Protein AF-A0A9X3X832-F1 (afdb_monomer)

Organism: NCBI:txid2829994

pLDDT: mean 78.86, std 18.89, range [38.19, 98.56]

Sequence (243 aa):
MRNSSFAVAVASLFLLLGCEQASSEQASFDPLRGVKFAIVPAPEPCAPASELPSIVAPPSTEPPPTEPPPTEPPPTEPPDPTDPPTDPPPDPTDPPDECDVPLLTRTQGFWKNHTCVIDGVVGGLSLLPVSLGATVTFDSSAEVQAYFQTPPKGDAQIILGHQLLAAKFNAKAFGIGNYVFADVDADGDLETVDELLALGDVAFDEGSDERRLVLGAVLDALNNAGDGESLPFNPACGGQGGT

Secondary structure (DSSP, 8-state):
-PPPP-------------------------TTTTPEE----S-------------PPPPP--PPPPPPPPPPPPPPPPPP-PPPP-PPPPPTTSPP-TT--------HHHHHH-HHHHTTTTTT----SEEETTTEEE-SHHHHHHHHHS--TT-HHHHHHHHHHHHHHHHHHH--TT-EEEESS-SSSPEEHHHHHHHHHHHHHH--HHHHHHHHHHHHHHHHHS--PPPSS-TT-S-----

Solvent-accessible surface area (backbone atoms only — not comparable to full-atom values): 15735 Å² total; per-residue (Å²): 138,87,84,80,86,83,86,82,84,81,85,83,81,85,78,88,75,84,78,82,79,76,82,69,84,73,75,82,80,61,61,61,73,76,53,45,60,62,75,79,66,78,84,71,76,76,70,72,85,72,75,74,76,80,84,72,80,83,79,91,77,81,87,82,82,86,81,80,82,87,76,84,80,76,87,81,77,82,81,75,87,73,74,78,84,74,77,75,78,82,62,90,80,58,72,76,77,86,70,79,68,76,63,56,31,45,37,51,72,51,60,66,73,33,47,46,47,44,66,21,78,40,74,74,42,78,59,55,67,46,65,56,34,94,84,42,73,31,81,45,50,66,54,49,43,54,55,70,64,54,76,43,88,87,41,29,54,51,44,20,50,49,22,48,54,27,37,52,49,25,31,71,75,60,66,43,36,80,43,68,47,33,17,85,84,62,84,78,60,66,37,26,41,49,54,52,50,52,53,42,22,52,26,52,73,74,39,52,59,66,55,16,40,28,50,21,52,52,33,42,50,53,20,65,67,23,55,88,63,88,64,98,41,75,75,79,72,65,78,87,83,77,135

Radius of gyration: 29.79 Å; Cα contacts (8 Å, |Δi|>4): 244; chains: 1; bounding box: 68×54×122 Å

Mean predicted aligned error: 14.26 Å

Foldseek 3Di:
DDDDDDDDDDDDDDDDDDDPPPPDPPPPDDLCVLKFWPPDDDDDQPPPPDPPPPDDDDDDDDDDDDDDDDDDDDDDDDDDPDDDDPPDDDDPPPDPRPPNQFQAAAALVLLLVQQCVCVCVKPNFPLDFDAQAPPGTDHGSVVVNVLSVPDCPLVLLSLLVSLLSRLSSSCRQRVQQQPFTMDQPNPPGTDGSVRLSVQSSCCNVDNDSSSSNSSSVSSNCSNVVGDPPDRPIDSPSPDPPDD

Structure (mmCIF, N/CA/C/O backbone):
data_AF-A0A9X3X832-F1
#
_entry.id   AF-A0A9X3X832-F1
#
loop_
_atom_site.group_PDB
_atom_site.id
_atom_site.type_symbol
_atom_site.label_ato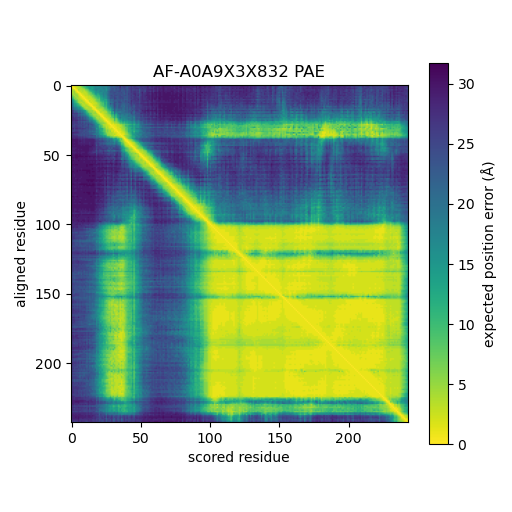m_id
_atom_site.label_alt_id
_atom_site.label_comp_id
_atom_site.label_asym_id
_atom_site.label_entity_id
_atom_site.label_seq_id
_atom_site.pdbx_PDB_ins_code
_atom_site.Cartn_x
_atom_site.Cartn_y
_atom_site.Cartn_z
_atom_site.occupancy
_atom_site.B_iso_or_equiv
_atom_site.auth_seq_id
_atom_site.auth_comp_id
_atom_site.auth_asym_id
_atom_site.auth_atom_id
_atom_site.pdbx_PDB_model_num
ATOM 1 N N . MET A 1 1 ? 4.453 12.019 58.615 1.00 48.91 1 MET A N 1
ATOM 2 C CA . MET A 1 1 ? 5.771 11.663 58.047 1.00 48.91 1 MET A CA 1
ATOM 3 C C . MET A 1 1 ? 5.980 12.563 56.839 1.00 48.91 1 MET A C 1
ATOM 5 O O . MET A 1 1 ? 5.101 12.611 55.992 1.00 48.91 1 MET A O 1
ATOM 9 N N . ARG A 1 2 ? 7.018 13.408 56.863 1.00 44.28 2 ARG A N 1
ATOM 10 C CA . ARG A 1 2 ? 7.307 14.430 55.843 1.00 44.28 2 ARG A CA 1
ATOM 11 C C . ARG A 1 2 ? 8.249 13.814 54.810 1.00 44.28 2 ARG A C 1
ATOM 13 O O . ARG A 1 2 ? 9.336 13.404 55.202 1.00 44.28 2 ARG A O 1
ATOM 20 N N . ASN A 1 3 ? 7.851 13.761 53.541 1.00 41.75 3 ASN A N 1
ATOM 21 C CA . ASN A 1 3 ? 8.742 13.346 52.459 1.00 41.75 3 ASN A CA 1
ATOM 22 C C . ASN A 1 3 ? 9.395 14.584 51.840 1.00 41.75 3 ASN A C 1
ATOM 24 O O . ASN A 1 3 ? 8.712 15.491 51.369 1.00 41.75 3 ASN A O 1
ATOM 28 N N . SER A 1 4 ? 10.723 14.616 51.922 1.00 56.38 4 SER A N 1
ATOM 29 C CA . SER A 1 4 ? 11.593 15.682 51.437 1.00 56.38 4 SER A CA 1
ATOM 30 C C . SER A 1 4 ? 11.787 15.601 49.925 1.00 56.38 4 SER A C 1
ATOM 32 O O . SER A 1 4 ? 12.160 14.555 49.398 1.00 56.38 4 SER A O 1
ATOM 34 N N . SER A 1 5 ? 11.596 16.731 49.249 1.00 52.03 5 SER A N 1
ATOM 35 C CA . SER A 1 5 ? 11.957 16.942 47.848 1.00 52.03 5 SER A CA 1
ATOM 36 C C . SER A 1 5 ? 13.469 17.144 47.712 1.00 52.03 5 SER A C 1
ATOM 38 O O . SER A 1 5 ? 14.026 18.043 48.340 1.00 52.03 5 SER A O 1
ATOM 40 N N . PHE A 1 6 ? 14.127 16.347 46.869 1.00 52.84 6 PHE A N 1
ATOM 41 C CA . PHE A 1 6 ? 15.483 16.614 46.384 1.00 52.84 6 PHE A CA 1
ATOM 42 C C . PHE A 1 6 ? 15.391 17.202 44.974 1.00 52.84 6 PHE A C 1
ATOM 44 O O . PHE A 1 6 ? 14.932 16.539 44.049 1.00 52.84 6 PHE A O 1
ATOM 51 N N . ALA A 1 7 ? 15.813 18.456 44.822 1.00 46.28 7 ALA A N 1
ATOM 52 C CA . ALA A 1 7 ? 16.012 19.099 43.530 1.00 46.28 7 ALA A CA 1
ATOM 53 C C . ALA A 1 7 ? 17.477 18.905 43.112 1.00 46.28 7 ALA A C 1
ATOM 55 O O . ALA A 1 7 ? 18.385 19.349 43.813 1.00 46.28 7 ALA A O 1
ATOM 56 N N . VAL A 1 8 ? 17.704 18.234 41.982 1.00 49.94 8 VAL A N 1
ATOM 57 C CA . VAL A 1 8 ? 19.022 18.116 41.345 1.00 49.94 8 VAL A CA 1
ATOM 58 C C . VAL A 1 8 ? 19.048 19.083 40.166 1.00 49.94 8 VAL A C 1
ATOM 60 O O . VAL A 1 8 ? 18.281 18.936 39.218 1.00 49.94 8 VAL A O 1
ATOM 63 N N . ALA A 1 9 ? 19.911 20.094 40.246 1.00 44.88 9 ALA A N 1
ATOM 64 C CA . ALA A 1 9 ? 20.181 21.024 39.158 1.00 44.88 9 ALA A CA 1
ATOM 65 C C . ALA A 1 9 ? 21.237 20.417 38.222 1.00 44.88 9 ALA A C 1
ATOM 67 O O . ALA A 1 9 ? 22.363 20.155 38.644 1.00 44.88 9 ALA A O 1
ATOM 68 N N . VAL A 1 10 ? 20.877 20.196 36.957 1.00 53.22 10 VAL A N 1
ATOM 69 C CA . VAL A 1 10 ? 21.798 19.742 35.906 1.00 53.22 10 VAL A CA 1
ATOM 70 C C . VAL A 1 10 ? 22.266 20.964 35.119 1.00 53.22 10 VAL A C 1
ATOM 72 O O . VAL A 1 10 ? 21.490 21.596 34.404 1.00 53.22 10 VAL A O 1
ATOM 75 N N . ALA A 1 11 ? 23.542 21.314 35.275 1.00 49.22 11 ALA A N 1
ATOM 76 C CA . ALA A 1 11 ? 24.202 22.352 34.496 1.00 49.22 11 ALA A CA 1
ATOM 77 C C . ALA A 1 11 ? 24.494 21.827 33.080 1.00 49.22 11 ALA A C 1
ATOM 79 O O . ALA A 1 11 ? 25.264 20.884 32.907 1.00 49.22 11 ALA A O 1
ATOM 80 N N . SER A 1 12 ? 23.867 22.434 32.071 1.00 58.44 12 SER A N 1
ATOM 81 C CA . SER A 1 12 ? 24.107 22.131 30.656 1.00 58.44 12 SER A CA 1
ATOM 82 C C . SER A 1 12 ? 25.272 22.969 30.130 1.00 58.44 12 SER A C 1
ATOM 84 O O . SER A 1 12 ? 25.166 24.188 30.007 1.00 58.44 12 SER A O 1
ATOM 86 N N . LEU A 1 13 ? 26.388 22.304 29.829 1.00 61.34 13 LEU A N 1
ATOM 87 C CA . LEU A 1 13 ? 27.561 22.870 29.168 1.00 61.34 13 LEU A CA 1
ATOM 88 C C . LEU A 1 13 ? 27.398 22.689 27.650 1.00 61.34 13 LEU A C 1
ATOM 90 O O . LEU A 1 13 ? 27.588 21.594 27.127 1.00 61.34 13 LEU A O 1
ATOM 94 N N . PHE A 1 14 ? 27.014 23.758 26.950 1.00 47.41 14 PHE A N 1
ATOM 95 C CA . PHE A 1 14 ? 26.937 23.787 25.487 1.00 47.41 14 PHE A CA 1
ATOM 96 C C . PHE A 1 14 ? 28.347 23.911 24.892 1.00 47.41 14 PHE A C 1
ATOM 98 O O . PHE A 1 14 ? 28.955 24.980 24.922 1.00 47.41 14 PHE A O 1
ATOM 105 N N . LEU A 1 15 ? 28.867 22.808 24.352 1.00 59.78 15 LEU A N 1
ATOM 106 C CA . LEU A 1 15 ? 30.072 22.779 23.523 1.00 59.78 15 LEU A CA 1
ATOM 107 C C . LEU A 1 15 ? 29.669 23.046 22.065 1.00 59.78 15 LEU A C 1
ATOM 109 O O . LEU A 1 15 ? 29.068 22.201 21.406 1.00 59.78 15 LEU A O 1
ATOM 113 N N . LEU A 1 16 ? 29.987 24.247 21.580 1.00 55.50 16 LEU A N 1
ATOM 114 C CA . LEU A 1 16 ? 29.885 24.645 20.176 1.00 55.50 16 LEU A CA 1
ATOM 115 C C . LEU A 1 16 ? 31.008 23.965 19.375 1.00 55.50 16 LEU A C 1
ATOM 117 O O . LEU A 1 16 ? 32.103 24.510 19.253 1.00 55.50 16 LEU A O 1
ATOM 121 N N . LEU A 1 17 ? 30.745 22.768 18.846 1.00 65.75 17 LEU A N 1
ATOM 122 C CA . LEU A 1 17 ? 31.546 22.184 17.769 1.00 65.75 17 LEU A CA 1
ATOM 123 C C . LEU A 1 17 ? 30.974 22.660 16.429 1.00 65.75 17 LEU A C 1
ATOM 125 O O . LEU A 1 17 ? 29.820 22.383 16.108 1.00 65.75 17 LEU A O 1
ATOM 129 N N . GLY A 1 18 ? 31.779 23.398 15.666 1.00 52.12 18 GLY A N 1
ATOM 130 C CA . GLY A 1 18 ? 31.448 23.801 14.303 1.00 52.12 18 GLY A CA 1
ATOM 131 C C . GLY A 1 18 ? 31.384 22.586 13.378 1.00 52.12 18 GLY A C 1
ATOM 132 O O . GLY A 1 18 ? 32.371 21.869 13.233 1.00 52.12 18 GLY A O 1
ATOM 133 N N . CYS A 1 19 ? 30.228 22.362 12.756 1.00 53.00 19 CYS A N 1
ATOM 134 C CA . CYS A 1 19 ? 30.090 21.421 11.652 1.00 53.00 19 CYS A CA 1
ATOM 135 C C . CYS A 1 19 ? 30.476 22.123 10.349 1.00 53.00 19 CYS A C 1
ATOM 137 O O . CYS A 1 19 ? 29.753 22.988 9.856 1.00 53.00 19 CYS A O 1
ATOM 139 N N . GLU A 1 20 ? 31.616 21.727 9.795 1.00 63.31 20 GLU A N 1
ATOM 140 C CA . GLU A 1 20 ? 31.984 21.971 8.407 1.00 63.31 20 GLU A CA 1
ATOM 141 C C . GLU A 1 20 ? 30.971 21.224 7.521 1.00 63.31 20 GLU A C 1
ATOM 143 O O . GLU A 1 20 ? 30.965 19.994 7.457 1.00 63.31 20 GLU A O 1
ATOM 148 N N . GLN A 1 21 ? 30.027 21.960 6.924 1.00 52.72 21 GLN A N 1
ATOM 149 C CA . GLN A 1 21 ? 29.041 21.412 5.993 1.00 52.72 21 GLN A CA 1
ATOM 150 C C . GLN A 1 21 ? 29.760 20.981 4.713 1.00 52.72 21 GLN A C 1
ATOM 152 O O . GLN A 1 21 ? 29.935 21.769 3.784 1.00 52.72 21 GLN A O 1
ATOM 157 N N . ALA A 1 22 ? 30.162 19.713 4.656 1.00 56.47 22 ALA A N 1
ATOM 158 C CA . ALA A 1 22 ? 30.442 19.060 3.391 1.00 56.47 22 ALA A CA 1
ATOM 159 C C . ALA A 1 22 ? 29.144 19.080 2.574 1.00 56.47 22 ALA A C 1
ATOM 161 O O . ALA A 1 22 ? 28.168 18.407 2.905 1.00 56.47 22 ALA A O 1
ATOM 162 N N . SER A 1 23 ? 29.117 19.926 1.546 1.00 57.62 23 SER A N 1
ATOM 163 C CA . SER A 1 23 ? 28.051 19.980 0.556 1.00 57.62 23 SER A CA 1
ATOM 164 C C . SER A 1 23 ? 28.080 18.658 -0.212 1.00 57.62 23 SER A C 1
ATOM 166 O O . SER A 1 23 ? 28.850 18.491 -1.152 1.00 57.62 23 SER A O 1
ATOM 168 N N . SER A 1 24 ? 27.334 17.665 0.274 1.00 60.59 24 SER A N 1
ATOM 169 C CA . SER A 1 24 ? 27.146 16.420 -0.457 1.00 60.59 24 SER A CA 1
ATOM 170 C C . SER A 1 24 ? 26.188 16.715 -1.601 1.00 60.59 24 SER A C 1
ATOM 172 O O . SER A 1 24 ? 25.036 17.081 -1.356 1.00 60.59 24 SER A O 1
ATOM 174 N N . GLU A 1 25 ? 26.661 16.561 -2.831 1.00 59.59 25 GLU A N 1
ATOM 175 C CA . GLU A 1 25 ? 25.826 16.402 -4.018 1.00 59.59 25 GLU A CA 1
ATOM 176 C C . GLU A 1 25 ? 24.840 15.259 -3.729 1.00 59.59 25 GLU A C 1
ATOM 178 O O . GLU A 1 25 ? 25.180 14.080 -3.811 1.00 59.59 25 GLU A O 1
ATOM 183 N N . GLN A 1 26 ? 23.634 15.600 -3.272 1.00 58.88 26 GLN A N 1
ATOM 184 C CA . GLN A 1 26 ? 22.554 14.636 -3.139 1.00 58.88 26 GLN A CA 1
ATOM 185 C C . GLN A 1 26 ? 22.133 14.2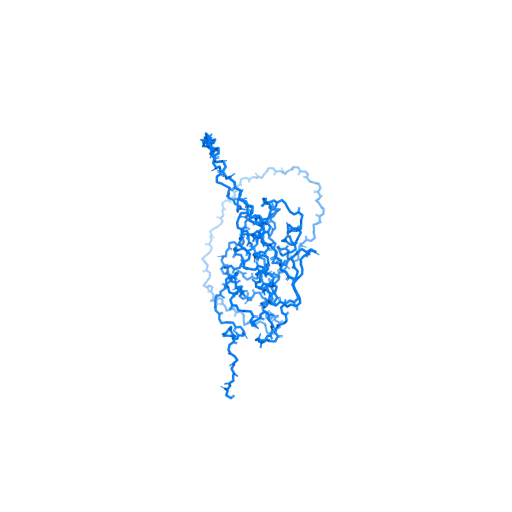93 -4.562 1.00 58.88 26 GLN A C 1
ATOM 187 O O . GLN A 1 26 ? 21.377 15.033 -5.189 1.00 58.88 26 GLN A O 1
ATOM 192 N N . ALA A 1 27 ? 22.677 13.201 -5.098 1.00 68.38 27 ALA A N 1
ATOM 193 C CA . ALA A 1 27 ? 22.131 12.605 -6.303 1.00 68.38 27 ALA A CA 1
ATOM 194 C C . ALA A 1 27 ? 20.637 12.357 -6.045 1.00 68.38 27 ALA A C 1
ATOM 196 O O . ALA A 1 27 ? 20.277 11.649 -5.105 1.00 68.38 27 ALA A O 1
ATOM 197 N N . SER A 1 28 ? 19.777 13.009 -6.830 1.00 77.94 28 SER A N 1
ATOM 198 C CA . SER A 1 28 ? 18.327 12.846 -6.752 1.00 77.94 28 SER A CA 1
ATOM 199 C C . SER A 1 28 ? 17.995 11.388 -7.046 1.00 77.94 28 SER A C 1
ATOM 201 O O . SER A 1 28 ? 18.075 10.956 -8.195 1.00 77.94 28 SER A O 1
ATOM 203 N N . PHE A 1 29 ? 17.676 10.620 -6.011 1.00 77.62 29 PHE A N 1
ATOM 204 C CA . PHE A 1 29 ? 17.192 9.258 -6.166 1.00 77.62 29 PHE A CA 1
ATOM 205 C C . PHE A 1 29 ? 15.764 9.315 -6.720 1.00 77.62 29 PHE A C 1
ATOM 207 O O . PHE A 1 29 ? 14.881 9.891 -6.088 1.00 77.62 29 PHE A O 1
ATOM 214 N N . ASP A 1 30 ? 15.566 8.767 -7.918 1.00 86.38 30 ASP A N 1
ATOM 215 C CA . ASP A 1 30 ? 14.247 8.564 -8.514 1.00 86.38 30 ASP A CA 1
ATOM 216 C C . ASP A 1 30 ? 13.812 7.116 -8.226 1.00 86.38 30 ASP A C 1
ATOM 218 O O . ASP A 1 30 ? 14.317 6.202 -8.888 1.00 86.38 30 ASP A O 1
ATOM 222 N N . PRO A 1 31 ? 12.930 6.882 -7.232 1.00 78.19 31 PRO A N 1
ATOM 223 C CA . PRO A 1 31 ? 12.508 5.537 -6.837 1.00 78.19 31 PRO A CA 1
ATOM 224 C C . PRO A 1 31 ? 11.735 4.805 -7.937 1.00 78.19 31 PRO A C 1
ATOM 226 O O . PRO A 1 31 ? 11.535 3.603 -7.830 1.00 78.19 31 PRO A O 1
ATOM 229 N N . LEU A 1 32 ? 11.279 5.504 -8.979 1.00 86.44 32 LEU A N 1
ATOM 230 C CA . LEU A 1 32 ? 10.527 4.906 -10.081 1.00 86.44 32 LEU A CA 1
ATOM 231 C C . LEU A 1 32 ? 11.398 4.639 -11.305 1.00 86.44 32 LEU A C 1
ATOM 233 O O . LEU A 1 32 ? 10.905 4.199 -12.344 1.00 86.44 32 LEU A O 1
ATOM 237 N N . ARG A 1 33 ? 12.707 4.885 -11.213 1.00 87.44 33 ARG A N 1
ATOM 238 C CA . ARG A 1 33 ? 13.606 4.666 -12.336 1.00 87.44 33 ARG A CA 1
ATOM 239 C C . ARG A 1 33 ? 13.629 3.187 -12.728 1.00 87.44 33 ARG A C 1
ATOM 241 O O . ARG A 1 33 ? 14.205 2.364 -12.029 1.00 87.44 33 ARG A O 1
ATOM 248 N N . GLY A 1 34 ? 13.083 2.891 -13.906 1.00 82.88 34 GLY A N 1
ATOM 249 C CA . GLY A 1 34 ? 13.038 1.539 -14.469 1.00 82.88 34 GLY A CA 1
ATOM 250 C C . GLY A 1 34 ? 11.740 0.783 -14.191 1.00 82.88 34 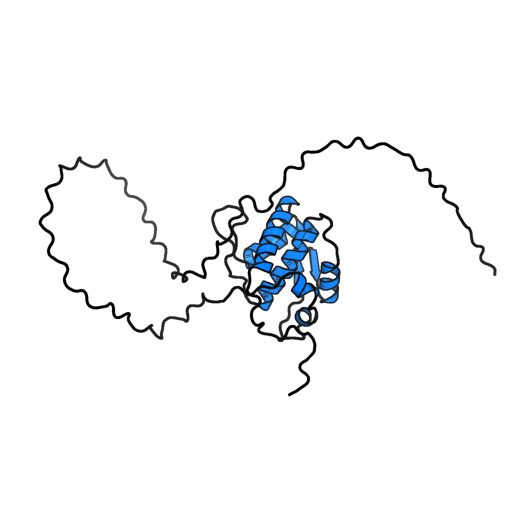GLY A C 1
ATOM 251 O O . GLY A 1 34 ? 11.523 -0.233 -14.837 1.00 82.88 34 GLY A O 1
ATOM 252 N N . VAL A 1 35 ? 10.865 1.307 -13.325 1.00 84.06 35 VAL A N 1
ATOM 253 C CA . VAL A 1 35 ? 9.512 0.771 -13.149 1.00 84.06 35 VAL A CA 1
ATOM 254 C C . VAL A 1 35 ? 8.686 1.142 -14.373 1.00 84.06 35 VAL A C 1
ATOM 256 O O . VAL A 1 35 ? 8.605 2.321 -14.738 1.00 84.06 35 VAL A O 1
ATOM 259 N N . LYS A 1 36 ? 8.057 0.152 -15.008 1.00 85.88 36 LYS A N 1
ATOM 260 C CA . LYS A 1 36 ? 7.039 0.423 -16.027 1.00 85.88 36 LYS A CA 1
ATOM 261 C C . LYS A 1 36 ? 5.681 0.333 -15.364 1.00 85.88 36 LYS A C 1
ATOM 263 O O . LYS A 1 36 ? 5.369 -0.646 -14.706 1.00 85.88 36 LYS A O 1
ATOM 268 N N . PHE A 1 37 ? 4.868 1.354 -15.550 1.00 85.62 37 PHE A N 1
ATOM 269 C CA . PHE A 1 37 ? 3.452 1.250 -15.242 1.00 85.62 37 PHE A CA 1
ATOM 270 C C . PHE A 1 37 ? 2.746 0.714 -16.476 1.00 85.62 37 PHE A C 1
ATOM 272 O O . PHE A 1 37 ? 3.180 0.998 -17.600 1.00 85.62 37 PHE A O 1
ATOM 279 N N . ALA A 1 38 ? 1.640 0.004 -16.277 1.00 80.81 38 ALA A N 1
ATOM 280 C CA . ALA A 1 38 ? 0.630 -0.091 -17.310 1.00 80.81 38 ALA A CA 1
ATOM 281 C C . ALA A 1 38 ? 0.265 1.355 -17.680 1.00 80.81 38 ALA A C 1
ATOM 283 O O . ALA A 1 38 ? -0.406 2.061 -16.926 1.00 80.81 38 ALA A O 1
ATOM 284 N N . ILE A 1 39 ? 0.826 1.858 -18.788 1.00 55.16 39 ILE A N 1
ATOM 285 C CA . ILE A 1 39 ? 0.393 3.122 -19.377 1.00 55.16 39 ILE A CA 1
ATOM 286 C C . ILE A 1 39 ? -1.099 2.913 -19.551 1.00 55.16 39 ILE A C 1
ATOM 288 O O . ILE A 1 39 ? -1.472 1.915 -20.148 1.00 55.16 39 ILE A O 1
ATOM 292 N N . VAL A 1 40 ? -1.932 3.767 -18.972 1.00 48.22 40 VAL A N 1
ATOM 293 C CA . VAL A 1 40 ? -3.380 3.664 -19.129 1.00 48.22 40 VAL A CA 1
ATOM 294 C C . VAL A 1 40 ? -3.738 4.309 -20.476 1.00 48.22 40 VAL A C 1
ATOM 296 O O . VAL A 1 40 ? -3.855 5.535 -20.528 1.00 48.22 40 VAL A O 1
ATOM 299 N N . PRO A 1 41 ? -3.940 3.585 -21.595 1.00 44.22 41 PRO A N 1
ATOM 300 C CA . PRO A 1 41 ? -5.177 3.784 -22.312 1.00 44.22 41 PRO A CA 1
ATOM 301 C C . PRO A 1 41 ? -6.296 3.160 -21.466 1.00 44.22 41 PRO A C 1
ATOM 303 O O . PRO A 1 41 ? -6.070 2.215 -20.709 1.00 44.22 41 PRO A O 1
ATOM 306 N N . ALA A 1 42 ? -7.505 3.710 -21.568 1.00 43.75 42 ALA A N 1
ATOM 307 C CA . ALA A 1 42 ? -8.711 2.997 -21.149 1.00 43.75 42 ALA A CA 1
ATOM 308 C C . ALA A 1 42 ? -8.618 1.525 -21.602 1.00 43.75 42 ALA A C 1
ATOM 310 O O . ALA A 1 42 ? -8.053 1.307 -22.679 1.00 43.75 42 ALA A O 1
ATOM 311 N N . PRO A 1 43 ? -9.100 0.557 -20.799 1.00 43.34 43 PRO A N 1
ATOM 312 C CA . PRO A 1 43 ? -8.865 -0.865 -21.037 1.00 43.34 43 PRO A CA 1
ATOM 313 C C . PRO A 1 43 ? -9.107 -1.200 -22.511 1.00 43.34 43 PRO A C 1
ATOM 315 O O . PRO A 1 43 ? -10.221 -1.075 -23.018 1.00 43.34 43 PRO A O 1
ATOM 318 N N . GLU A 1 44 ? -8.035 -1.552 -23.228 1.00 44.66 44 GLU A N 1
ATOM 319 C CA . GLU A 1 44 ? -8.201 -2.255 -24.493 1.00 44.66 44 GLU A CA 1
ATOM 320 C C . GLU A 1 44 ? -8.776 -3.634 -24.149 1.00 44.66 44 GLU A C 1
ATOM 322 O O . GLU A 1 44 ? -8.362 -4.226 -23.145 1.00 44.66 44 GLU A O 1
ATOM 327 N N . PRO A 1 45 ? -9.760 -4.119 -24.928 1.00 42.12 45 PRO A N 1
ATOM 328 C CA . PRO A 1 45 ? -10.505 -5.327 -24.612 1.00 42.12 45 PRO A CA 1
ATOM 329 C C . PRO A 1 45 ? -9.532 -6.464 -24.332 1.00 42.12 45 PRO A C 1
ATOM 331 O O . PRO A 1 45 ? -8.599 -6.683 -25.110 1.00 42.12 45 PRO A O 1
ATOM 334 N N . CYS A 1 46 ? -9.754 -7.185 -23.231 1.00 46.66 46 CYS A N 1
ATOM 335 C CA . CYS A 1 46 ? -9.103 -8.463 -22.997 1.00 46.66 46 CYS A CA 1
ATOM 336 C C . CYS A 1 46 ? -9.280 -9.316 -24.250 1.00 46.66 46 CYS A C 1
ATOM 338 O O . CYS A 1 46 ? -10.347 -9.879 -24.489 1.00 46.66 46 CYS A O 1
ATOM 340 N N . ALA A 1 47 ? -8.231 -9.418 -25.064 1.00 45.97 47 ALA A N 1
ATOM 341 C CA . ALA A 1 47 ? -8.174 -10.466 -26.054 1.00 45.97 47 ALA A CA 1
ATOM 342 C C . ALA A 1 47 ? -8.260 -11.778 -25.259 1.00 45.97 47 ALA A C 1
ATOM 344 O O . ALA A 1 47 ? -7.491 -11.944 -24.303 1.00 45.97 47 ALA A O 1
ATOM 345 N N . PRO A 1 48 ? -9.193 -12.690 -25.591 1.00 42.84 48 PRO A N 1
ATOM 346 C CA . PRO A 1 48 ? -9.245 -13.985 -24.933 1.00 42.84 48 PRO A CA 1
ATOM 347 C C . PRO A 1 48 ? -7.852 -14.597 -25.009 1.00 42.84 48 PRO A C 1
ATOM 349 O O . PRO A 1 48 ? -7.192 -14.463 -26.044 1.00 42.84 48 PRO A O 1
ATOM 352 N N . ALA A 1 49 ? -7.410 -15.216 -23.910 1.00 46.09 49 ALA A N 1
ATOM 353 C CA . ALA A 1 49 ? -6.131 -15.904 -23.822 1.00 46.09 49 ALA A CA 1
ATOM 354 C C . ALA A 1 49 ? -5.931 -16.742 -25.091 1.00 46.09 49 ALA A C 1
ATOM 356 O O . ALA A 1 49 ? -6.540 -17.799 -25.257 1.00 46.09 49 ALA A O 1
ATOM 357 N N . SER A 1 50 ? -5.137 -16.215 -26.027 1.00 44.09 50 SER A N 1
ATOM 358 C CA . SER A 1 50 ? -4.808 -16.915 -27.256 1.00 44.09 50 SER A CA 1
ATOM 359 C C . SER A 1 50 ? -3.987 -18.104 -26.805 1.00 44.09 50 SER A C 1
ATOM 361 O O . SER A 1 50 ? -2.860 -17.934 -26.337 1.00 44.09 50 SER A O 1
ATOM 363 N N . GLU A 1 51 ? -4.587 -19.294 -26.862 1.00 38.19 51 GLU A N 1
ATOM 364 C CA . GLU A 1 51 ? -3.883 -20.551 -26.674 1.00 38.19 51 GLU A CA 1
ATOM 365 C C . GLU A 1 51 ? -2.590 -20.479 -27.487 1.00 38.19 51 GLU A C 1
ATOM 367 O O . GLU A 1 51 ? -2.613 -20.374 -28.716 1.00 38.19 51 GLU A O 1
ATOM 372 N N . LEU A 1 52 ? -1.453 -20.463 -26.788 1.00 41.03 52 LEU A N 1
ATOM 373 C CA . LEU A 1 52 ? -0.149 -20.473 -27.430 1.00 41.03 52 LEU A CA 1
ATOM 374 C C . LEU A 1 52 ? -0.117 -21.668 -28.395 1.00 41.03 52 LEU A C 1
ATOM 376 O O . LEU A 1 52 ? -0.318 -22.805 -27.949 1.00 41.03 52 LEU A O 1
ATOM 380 N N . PRO A 1 53 ? 0.144 -21.470 -29.700 1.00 47.38 53 PRO A N 1
ATOM 381 C CA . PRO A 1 53 ? 0.357 -22.599 -30.583 1.00 47.38 53 PRO A CA 1
ATOM 382 C C . PRO A 1 53 ? 1.545 -23.398 -30.043 1.00 47.38 53 PRO A C 1
ATOM 384 O O . PRO A 1 53 ? 2.624 -22.854 -29.804 1.00 47.38 53 PRO A O 1
ATOM 387 N N . SER A 1 54 ? 1.333 -24.699 -29.827 1.00 47.44 54 SER A N 1
ATOM 388 C CA . SER A 1 54 ? 2.389 -25.644 -29.457 1.00 47.44 54 SER A CA 1
ATOM 389 C C . SER A 1 54 ? 3.617 -25.436 -30.342 1.00 47.44 54 SER A C 1
ATOM 391 O O . SER A 1 54 ? 3.548 -25.605 -31.561 1.00 47.44 54 SER A O 1
ATOM 393 N N . ILE A 1 55 ? 4.748 -25.095 -29.720 1.00 47.84 55 ILE A N 1
ATOM 394 C CA . ILE A 1 55 ? 6.050 -25.003 -30.381 1.00 47.84 55 ILE A CA 1
ATOM 395 C C . ILE A 1 55 ? 6.432 -26.410 -30.852 1.00 47.84 55 ILE A C 1
ATOM 397 O O . ILE A 1 55 ? 6.913 -27.247 -30.088 1.00 47.84 55 ILE A O 1
ATOM 401 N N . VAL A 1 56 ? 6.196 -26.681 -32.134 1.00 52.12 56 VAL A N 1
ATOM 402 C CA . VAL A 1 56 ? 6.784 -27.816 -32.845 1.00 52.12 56 VAL A CA 1
ATOM 403 C C . VAL A 1 56 ? 8.267 -27.507 -33.054 1.00 52.12 56 VAL A C 1
ATOM 405 O O . VAL A 1 56 ? 8.626 -26.440 -33.549 1.00 52.12 56 VAL A O 1
ATOM 408 N N . ALA A 1 57 ? 9.130 -28.439 -32.646 1.00 58.16 57 ALA A N 1
ATOM 409 C CA . ALA A 1 57 ? 10.580 -28.348 -32.794 1.00 58.16 57 ALA A CA 1
ATOM 410 C C . ALA A 1 57 ? 11.002 -28.022 -34.247 1.00 58.16 57 ALA A C 1
ATOM 412 O O . ALA A 1 57 ? 10.399 -28.551 -35.185 1.00 58.16 57 ALA A O 1
ATOM 413 N N . PRO A 1 58 ? 12.050 -27.204 -34.461 1.00 56.12 58 PRO A N 1
ATOM 414 C CA . PRO A 1 58 ? 12.464 -26.820 -35.805 1.00 56.12 58 PRO A CA 1
ATOM 415 C C . PRO A 1 58 ? 13.090 -28.010 -36.558 1.00 56.12 58 PRO A C 1
ATOM 417 O O . PRO A 1 58 ? 14.015 -28.640 -36.034 1.00 56.12 58 PRO A O 1
ATOM 420 N N . PRO A 1 59 ? 12.667 -28.318 -37.799 1.00 61.84 59 PRO A N 1
ATOM 421 C CA . PRO A 1 59 ? 13.483 -29.117 -38.700 1.00 61.84 59 PRO A CA 1
ATOM 422 C C . PRO A 1 59 ? 14.691 -28.295 -39.177 1.00 61.84 59 PRO A C 1
ATOM 424 O O . PRO A 1 59 ? 14.595 -27.104 -39.465 1.00 61.84 59 PRO A O 1
ATOM 427 N N . SER A 1 60 ? 15.848 -28.949 -39.252 1.00 60.31 60 SER A N 1
ATOM 428 C CA . SER A 1 60 ? 17.060 -28.412 -39.872 1.00 60.31 60 SER A CA 1
ATOM 429 C C . SER A 1 60 ? 16.855 -28.289 -41.385 1.00 60.31 60 SER A C 1
ATOM 431 O O . SER A 1 60 ? 16.522 -29.288 -42.023 1.00 60.31 60 SER A O 1
ATOM 433 N N . THR A 1 61 ? 17.074 -27.105 -41.965 1.00 48.75 61 THR A N 1
ATOM 434 C CA . THR A 1 61 ? 17.002 -26.904 -43.423 1.00 48.75 61 THR A CA 1
ATOM 435 C C . THR A 1 61 ? 18.070 -25.945 -43.953 1.00 48.75 61 THR A C 1
ATOM 437 O O . THR A 1 61 ? 18.154 -24.785 -43.561 1.00 48.75 61 THR A O 1
ATOM 440 N N . GLU A 1 62 ? 18.890 -26.538 -44.821 1.00 60.31 62 GLU A N 1
ATOM 441 C CA . GLU A 1 62 ? 19.567 -26.087 -46.048 1.00 60.31 62 GLU A CA 1
ATOM 442 C C . GLU A 1 62 ? 19.389 -24.624 -46.533 1.00 60.31 62 GLU A C 1
ATOM 444 O O . GLU A 1 62 ? 18.296 -24.064 -46.435 1.00 60.31 62 GLU A O 1
ATOM 449 N N . PRO A 1 63 ? 20.437 -24.000 -47.122 1.00 64.19 63 PRO A N 1
ATOM 450 C CA . PRO A 1 63 ? 20.352 -22.652 -47.688 1.00 64.19 63 PRO A CA 1
ATOM 451 C C . PRO A 1 63 ? 19.420 -22.563 -48.917 1.00 64.19 63 PRO A C 1
ATOM 453 O O . PRO A 1 63 ? 19.373 -23.493 -49.725 1.00 64.19 63 PRO A O 1
ATOM 456 N N . PRO A 1 64 ? 18.721 -21.425 -49.107 1.00 65.94 64 PRO A N 1
ATOM 457 C CA . PRO A 1 64 ? 17.735 -21.255 -50.170 1.00 65.94 64 PRO A CA 1
ATOM 458 C C . PRO A 1 64 ? 18.374 -20.988 -51.551 1.00 65.94 64 PRO A C 1
ATOM 460 O O . PRO A 1 64 ? 19.419 -20.332 -51.635 1.00 65.94 64 PRO A O 1
ATOM 463 N N . PRO A 1 65 ? 17.744 -21.443 -52.652 1.00 70.19 65 PRO A N 1
ATOM 464 C CA . PRO A 1 65 ? 18.148 -21.108 -54.014 1.00 70.19 65 PRO A CA 1
ATOM 465 C C . PRO A 1 65 ? 17.767 -19.665 -54.384 1.00 70.19 65 PRO A C 1
ATOM 467 O O . PRO A 1 65 ? 16.742 -19.138 -53.963 1.00 70.19 65 PRO A O 1
ATOM 470 N N . THR A 1 66 ? 18.610 -19.034 -55.202 1.00 66.94 66 THR A N 1
ATOM 471 C CA . THR A 1 66 ? 18.441 -17.672 -55.728 1.00 66.94 66 THR A CA 1
ATOM 472 C C . THR A 1 66 ? 17.224 -17.569 -56.655 1.00 66.94 66 THR A C 1
ATOM 474 O O . THR A 1 66 ? 17.176 -18.242 -57.686 1.00 66.94 66 THR A O 1
ATOM 477 N N . GLU A 1 67 ? 16.265 -16.706 -56.309 1.00 65.75 67 GLU A N 1
ATOM 478 C CA . GLU A 1 67 ? 15.080 -16.432 -57.129 1.00 65.75 67 GLU A CA 1
ATOM 479 C C . GLU A 1 67 ? 15.397 -15.563 -58.369 1.00 65.75 67 GLU A C 1
ATOM 481 O O . GLU A 1 67 ? 16.236 -14.657 -58.303 1.00 65.75 67 GLU A O 1
ATOM 486 N N . PRO A 1 68 ? 14.731 -15.818 -59.512 1.00 75.06 68 PRO A N 1
ATOM 487 C CA . PRO A 1 68 ? 14.788 -14.977 -60.707 1.00 75.06 68 PRO A CA 1
ATOM 488 C C . PRO A 1 68 ? 13.984 -13.665 -60.550 1.00 75.06 68 PRO A C 1
ATOM 490 O O . PRO A 1 68 ? 13.106 -13.571 -59.693 1.00 75.06 68 PRO A O 1
ATOM 493 N N . PRO A 1 69 ? 14.261 -12.642 -61.384 1.00 72.56 69 PRO A N 1
ATOM 494 C CA . PRO A 1 69 ? 13.664 -11.312 -61.256 1.00 72.56 69 PRO A CA 1
ATOM 495 C C . PRO A 1 69 ? 12.141 -11.291 -61.506 1.00 72.56 69 PRO A C 1
ATOM 497 O O . PRO A 1 69 ? 11.631 -12.094 -62.294 1.00 72.56 69 PRO A O 1
ATOM 500 N N . PRO A 1 70 ? 11.417 -10.343 -60.876 1.00 68.56 70 PRO A N 1
ATOM 501 C CA . PRO A 1 70 ? 9.960 -10.282 -60.908 1.00 68.56 70 PRO A CA 1
ATOM 502 C C . PRO A 1 70 ? 9.429 -9.912 -62.297 1.00 68.56 70 PRO A C 1
ATOM 504 O O . PRO A 1 70 ? 9.935 -9.008 -62.963 1.00 68.56 70 PRO A O 1
ATOM 507 N N . THR A 1 71 ? 8.376 -10.616 -62.713 1.00 65.69 71 THR A N 1
ATOM 508 C CA . THR A 1 71 ? 7.574 -10.288 -63.900 1.00 65.69 71 THR A CA 1
ATOM 509 C C . THR A 1 71 ? 6.498 -9.275 -63.505 1.00 65.69 71 THR A C 1
ATOM 511 O O . THR A 1 71 ? 5.926 -9.385 -62.421 1.00 65.69 71 THR A O 1
ATOM 514 N N . GLU A 1 72 ? 6.252 -8.282 -64.365 1.00 67.62 72 GLU A N 1
ATOM 515 C CA . GLU A 1 72 ? 5.262 -7.214 -64.161 1.00 67.62 72 GLU A CA 1
ATOM 516 C C . GLU A 1 72 ? 3.878 -7.758 -63.757 1.00 67.62 72 GLU A C 1
ATOM 518 O O . GLU A 1 72 ? 3.390 -8.707 -64.382 1.00 67.62 72 GLU A O 1
ATOM 523 N N . PRO A 1 73 ? 3.223 -7.160 -62.743 1.00 71.25 73 PRO A N 1
ATOM 524 C CA . PRO A 1 73 ? 1.888 -7.568 -62.337 1.00 71.25 73 PRO A CA 1
ATOM 525 C C . PRO A 1 73 ? 0.838 -7.159 -63.388 1.00 71.25 73 PRO A C 1
ATOM 527 O O . PRO A 1 73 ? 0.940 -6.081 -63.982 1.00 71.25 73 PRO A O 1
ATOM 530 N N . PRO A 1 74 ? -0.192 -7.994 -63.619 1.00 77.44 74 PRO A N 1
ATOM 531 C CA . PRO A 1 74 ? -1.302 -7.656 -64.501 1.00 77.44 74 PRO A CA 1
ATOM 532 C C . PRO A 1 74 ? -2.149 -6.500 -63.933 1.00 77.44 74 PRO A C 1
ATOM 534 O O . PRO A 1 74 ? -2.147 -6.266 -62.722 1.00 77.44 74 PRO A O 1
ATOM 537 N N . PRO A 1 75 ? -2.886 -5.774 -64.795 1.00 71.94 75 PRO A N 1
ATOM 538 C CA . PRO A 1 75 ? -3.699 -4.633 -64.390 1.00 71.94 75 PRO A CA 1
ATOM 539 C C . PRO A 1 75 ? -4.808 -5.039 -63.410 1.00 71.94 75 PRO A C 1
ATOM 541 O O . PRO A 1 75 ? -5.576 -5.964 -63.671 1.00 71.94 75 PRO A O 1
ATOM 544 N N . THR A 1 76 ? -4.879 -4.314 -62.294 1.00 65.75 76 THR A N 1
ATOM 545 C CA . THR A 1 76 ? -5.855 -4.480 -61.211 1.00 65.75 76 THR A CA 1
ATOM 546 C C . THR A 1 76 ? -7.260 -4.089 -61.672 1.00 65.75 76 THR A C 1
ATOM 548 O O . THR A 1 76 ? -7.466 -2.972 -62.153 1.00 65.75 76 THR A O 1
ATOM 551 N N . GLU A 1 77 ? -8.229 -4.992 -61.510 1.00 69.75 77 GLU A N 1
ATOM 552 C CA . GLU A 1 77 ? -9.648 -4.681 -61.701 1.00 69.75 77 GLU A CA 1
ATOM 553 C C . GLU A 1 77 ? -10.153 -3.685 -60.636 1.00 69.75 77 GLU A C 1
ATOM 555 O O . GLU A 1 77 ? -9.633 -3.658 -59.516 1.00 69.75 77 GLU A O 1
ATOM 560 N N . PRO A 1 78 ? -11.152 -2.843 -60.961 1.00 72.75 78 PRO A N 1
ATOM 561 C CA . PRO A 1 78 ? -11.756 -1.929 -59.997 1.00 72.75 78 PRO A CA 1
ATOM 562 C C . PRO A 1 78 ? -12.411 -2.702 -58.840 1.00 72.75 78 PRO A C 1
ATOM 564 O O . PRO A 1 78 ? -13.056 -3.718 -59.098 1.00 72.75 78 PRO A O 1
ATOM 567 N N . PRO A 1 79 ? -12.302 -2.226 -57.586 1.00 69.94 79 PRO A N 1
ATOM 568 C CA . PRO A 1 79 ? -12.980 -2.859 -56.462 1.00 69.94 79 PRO A CA 1
ATOM 569 C C . PRO A 1 79 ? -14.502 -2.763 -56.628 1.00 69.94 79 PRO A C 1
ATOM 571 O O . PRO A 1 79 ? -15.038 -1.686 -56.904 1.00 69.94 79 PRO A O 1
ATOM 574 N N . ASP A 1 80 ? -15.179 -3.898 -56.452 1.00 70.25 80 ASP A N 1
ATOM 575 C CA . ASP A 1 80 ? -16.638 -3.985 -56.336 1.00 70.25 80 ASP A CA 1
ATOM 576 C C . ASP A 1 80 ? -17.101 -3.137 -55.130 1.00 70.25 80 ASP A C 1
ATOM 578 O O . ASP A 1 80 ? -16.369 -3.040 -54.137 1.00 70.25 80 ASP A O 1
ATOM 582 N N . PRO A 1 81 ? -18.280 -2.489 -55.177 1.00 68.81 81 PRO A N 1
ATOM 583 C CA . PRO A 1 81 ? -18.785 -1.709 -54.061 1.00 68.81 81 PRO A CA 1
ATOM 584 C C . PRO A 1 81 ? -19.131 -2.659 -52.913 1.00 68.81 81 PRO A C 1
ATOM 586 O O . PRO A 1 81 ? -20.156 -3.336 -52.933 1.00 68.81 81 PRO A O 1
ATOM 589 N N . THR A 1 82 ? -18.243 -2.720 -51.924 1.00 64.50 82 THR A N 1
ATOM 590 C CA . THR A 1 82 ? -18.422 -3.509 -50.708 1.00 64.50 82 THR A CA 1
ATOM 591 C C . THR A 1 82 ? -19.638 -2.994 -49.944 1.00 64.50 82 THR A C 1
ATOM 593 O O . THR A 1 82 ? -19.668 -1.832 -49.528 1.00 64.50 82 THR A O 1
ATOM 596 N N . ASP A 1 83 ? -20.635 -3.860 -49.762 1.00 69.06 83 ASP A N 1
ATOM 597 C CA . ASP A 1 83 ? -21.747 -3.622 -48.846 1.00 69.06 83 ASP A CA 1
ATOM 598 C C . ASP A 1 83 ? -21.212 -3.248 -47.449 1.00 69.06 83 ASP A C 1
ATOM 600 O O . ASP A 1 83 ? -20.172 -3.768 -47.025 1.00 69.06 83 ASP A O 1
ATOM 604 N N . PRO A 1 84 ? -21.884 -2.338 -46.719 1.00 72.56 84 PRO A N 1
ATOM 605 C CA . PRO A 1 84 ? -21.456 -1.953 -45.383 1.00 72.56 84 PRO A CA 1
ATOM 606 C C . PRO A 1 84 ? -21.395 -3.201 -44.488 1.00 72.56 84 PRO A C 1
ATOM 608 O O . PRO A 1 84 ? -22.354 -3.983 -44.483 1.00 72.56 84 PRO A O 1
ATOM 611 N N . PRO A 1 85 ? -20.296 -3.408 -43.735 1.00 68.50 85 PRO A N 1
ATOM 612 C CA . PRO A 1 85 ? -20.196 -4.533 -42.821 1.00 68.50 85 PRO A CA 1
ATOM 613 C C . PRO A 1 85 ? -21.375 -4.461 -41.855 1.00 68.50 85 PRO A C 1
ATOM 615 O O . PRO A 1 85 ? -21.571 -3.477 -41.143 1.00 68.50 85 PRO A O 1
ATOM 618 N N . THR A 1 86 ? -22.222 -5.483 -41.911 1.00 68.88 86 THR A N 1
ATOM 619 C CA . THR A 1 86 ? -23.279 -5.670 -40.928 1.00 68.88 86 THR A CA 1
ATOM 620 C C . THR A 1 86 ? -22.644 -6.496 -39.828 1.00 68.88 86 THR A C 1
ATOM 622 O O . THR A 1 86 ? -22.516 -7.711 -39.983 1.00 68.88 86 THR A O 1
ATOM 625 N N . ASP A 1 87 ? -22.170 -5.834 -38.775 1.00 73.06 87 ASP A N 1
ATOM 626 C CA . ASP A 1 87 ? -21.641 -6.549 -37.618 1.00 73.06 87 ASP A CA 1
ATOM 627 C C . ASP A 1 87 ? -22.728 -7.500 -37.094 1.00 73.06 87 ASP A C 1
ATOM 629 O O . ASP A 1 87 ? -23.889 -7.087 -36.937 1.00 73.06 87 ASP A O 1
ATOM 633 N N . PRO A 1 88 ? -22.407 -8.792 -36.897 1.00 78.25 88 PRO A N 1
ATOM 634 C CA . PRO A 1 88 ? -23.364 -9.733 -36.352 1.00 78.25 88 PRO A CA 1
ATOM 635 C C . PRO A 1 88 ? -23.797 -9.255 -34.957 1.00 78.25 88 PRO A C 1
ATOM 637 O O . PRO A 1 88 ? -22.983 -8.708 -34.212 1.00 78.25 88 PRO A O 1
ATOM 640 N N . PRO A 1 89 ? -25.077 -9.435 -34.587 1.00 78.69 89 PRO A N 1
ATOM 641 C CA . PRO A 1 89 ? -25.512 -9.155 -33.228 1.00 78.69 89 PRO A CA 1
ATOM 642 C C . PRO A 1 89 ? -24.676 -9.991 -32.241 1.00 78.69 89 PRO A C 1
ATOM 644 O O . PRO A 1 89 ? -24.375 -11.145 -32.557 1.00 78.69 89 PRO A O 1
ATOM 647 N N . PRO A 1 90 ? -24.313 -9.431 -31.072 1.00 66.19 90 PRO A N 1
ATOM 648 C CA . PRO A 1 90 ? -23.502 -10.127 -30.077 1.00 66.19 90 PRO A CA 1
ATOM 649 C C . PRO A 1 90 ? -24.167 -11.445 -29.666 1.00 66.19 90 PRO A C 1
ATOM 651 O O . PRO A 1 90 ? -25.393 -11.503 -29.505 1.00 66.19 90 PRO A O 1
ATOM 654 N N . ASP A 1 91 ? -23.368 -12.505 -29.531 1.00 74.31 91 ASP A N 1
ATOM 655 C CA . ASP A 1 91 ? -23.857 -13.821 -29.134 1.00 74.31 91 ASP A CA 1
ATOM 656 C C . ASP A 1 91 ? -24.279 -13.773 -27.652 1.00 74.31 91 ASP A C 1
ATOM 658 O O . ASP A 1 91 ? -23.466 -13.452 -26.789 1.00 74.31 91 ASP A O 1
ATOM 662 N N . PRO A 1 92 ? -25.540 -14.087 -27.301 1.00 72.50 92 PRO A N 1
ATOM 663 C CA . PRO A 1 92 ? -25.985 -14.115 -25.907 1.00 72.50 92 PRO A CA 1
ATOM 664 C C . PRO A 1 92 ? -25.335 -15.234 -25.073 1.00 72.50 92 PRO A C 1
ATOM 666 O O . PRO A 1 92 ? -25.641 -15.348 -23.885 1.00 72.50 92 PRO A O 1
ATOM 669 N N . THR A 1 93 ? -24.511 -16.093 -25.683 1.00 72.69 93 THR A N 1
ATOM 670 C CA . THR A 1 93 ? -23.705 -17.103 -24.988 1.00 72.69 93 THR A CA 1
ATOM 671 C C . THR A 1 93 ? -22.265 -16.684 -24.729 1.00 72.69 93 THR A C 1
ATOM 673 O O . THR A 1 93 ? -21.592 -17.389 -23.971 1.00 72.69 93 THR A O 1
ATOM 676 N N . ASP A 1 94 ? -21.818 -15.541 -25.258 1.00 59.34 94 ASP A N 1
ATOM 677 C CA . ASP A 1 94 ? -20.550 -14.974 -24.821 1.00 59.34 94 ASP A CA 1
ATOM 678 C C . ASP A 1 94 ? -20.693 -14.575 -23.343 1.00 59.34 94 ASP A C 1
ATOM 680 O O . ASP A 1 94 ? -21.649 -13.875 -22.972 1.00 59.34 94 ASP A O 1
ATOM 684 N N . PRO A 1 95 ? -19.818 -15.083 -22.455 1.00 58.59 95 PRO A N 1
ATOM 685 C CA . PRO A 1 95 ? -19.810 -14.636 -21.074 1.00 58.59 95 PRO A CA 1
ATOM 686 C C . PRO A 1 95 ? -19.656 -13.110 -21.074 1.00 58.59 95 PRO A C 1
ATOM 688 O O . PRO A 1 95 ? -18.942 -12.587 -21.929 1.00 58.59 95 PRO A O 1
ATOM 691 N N . PRO A 1 96 ? -20.339 -12.384 -20.165 1.00 57.94 96 PRO A N 1
ATOM 692 C CA . PRO A 1 96 ? -20.143 -10.943 -20.060 1.00 57.94 96 PRO A CA 1
ATOM 693 C C . PRO A 1 96 ? -18.642 -10.685 -19.979 1.00 57.94 96 PRO A C 1
ATOM 695 O O . PRO A 1 96 ? -17.981 -11.354 -19.189 1.00 57.94 96 PRO A O 1
ATOM 698 N N . ASP A 1 97 ? -18.123 -9.782 -20.812 1.00 56.28 97 ASP A N 1
ATOM 699 C CA . ASP A 1 97 ? -16.714 -9.402 -20.805 1.00 56.28 97 ASP A CA 1
ATOM 700 C C . ASP A 1 97 ? -16.326 -9.010 -19.370 1.00 56.28 97 ASP A C 1
ATOM 702 O O . ASP A 1 97 ? -16.597 -7.900 -18.910 1.00 56.28 97 ASP A O 1
ATOM 706 N N . GLU A 1 98 ? -15.729 -9.941 -18.617 1.00 55.62 98 GLU A N 1
ATOM 707 C CA . GLU A 1 98 ? -15.398 -9.784 -17.190 1.00 55.62 98 GLU A CA 1
ATOM 708 C C . GLU A 1 98 ? -14.273 -8.752 -16.964 1.00 55.62 98 GLU A C 1
ATOM 710 O O . GLU A 1 98 ? -13.783 -8.584 -15.849 1.00 55.62 98 GLU A O 1
ATOM 715 N N . CYS A 1 99 ? -13.859 -8.046 -18.018 1.00 54.75 99 CYS A N 1
ATOM 716 C CA . CYS A 1 99 ? -12.670 -7.209 -18.053 1.00 54.75 99 CYS A CA 1
ATOM 717 C C . CYS A 1 99 ? -12.915 -5.700 -17.929 1.00 54.75 99 CYS A C 1
ATOM 719 O O . CYS A 1 99 ? -11.951 -4.961 -17.762 1.00 54.75 99 CYS A O 1
ATOM 721 N N . ASP A 1 100 ? -14.165 -5.232 -17.933 1.00 66.50 100 ASP A N 1
ATOM 722 C CA . ASP A 1 100 ? -14.494 -3.805 -17.770 1.00 66.50 100 ASP A CA 1
ATOM 723 C C . ASP A 1 100 ? -14.820 -3.440 -16.312 1.00 66.50 100 ASP A C 1
ATOM 725 O O . ASP A 1 100 ? -15.739 -2.672 -16.013 1.00 66.50 100 ASP A O 1
ATOM 729 N N . VAL A 1 101 ? -14.072 -3.999 -15.356 1.00 71.94 101 VAL A N 1
ATOM 730 C CA . VAL A 1 101 ? -14.183 -3.555 -13.962 1.00 71.94 101 VAL A CA 1
ATOM 731 C C . VAL A 1 101 ? -13.323 -2.299 -13.799 1.00 71.94 101 VAL A C 1
ATOM 733 O O . VAL A 1 101 ? -12.097 -2.391 -13.898 1.00 71.94 101 VAL A O 1
ATOM 736 N N . PRO A 1 102 ? -13.918 -1.116 -13.549 1.00 85.62 102 PRO A N 1
ATOM 737 C CA . PRO A 1 102 ? -13.141 0.100 -13.357 1.00 85.62 102 PRO A CA 1
ATOM 738 C C . PRO A 1 102 ? -12.194 -0.065 -12.166 1.00 85.62 102 PRO A C 1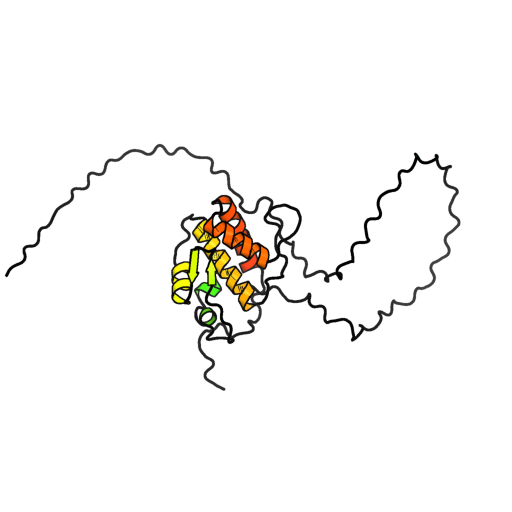
ATOM 740 O O . PRO A 1 102 ? -12.574 -0.613 -11.126 1.00 85.62 102 PRO A O 1
ATOM 743 N N . LEU A 1 103 ? -10.967 0.445 -12.295 1.00 90.00 103 LEU A N 1
ATOM 744 C CA . LEU A 1 103 ? -10.026 0.474 -11.182 1.00 90.00 103 LEU A CA 1
ATOM 745 C C . LEU A 1 103 ? -10.555 1.427 -10.106 1.00 90.00 103 LEU A C 1
ATOM 747 O O . LEU A 1 103 ? -10.485 2.649 -10.231 1.00 90.00 103 LEU A O 1
ATOM 751 N N . LEU A 1 104 ? -11.081 0.863 -9.023 1.00 92.19 104 LEU A N 1
ATOM 752 C CA . LEU A 1 104 ? -11.524 1.620 -7.859 1.00 92.19 104 LEU A CA 1
ATOM 753 C C . LEU A 1 104 ? -10.444 1.551 -6.782 1.00 92.19 104 LEU A C 1
ATOM 755 O O . LEU A 1 104 ? -10.163 0.488 -6.231 1.00 92.19 104 LEU A O 1
ATOM 759 N N . THR A 1 105 ? -9.847 2.696 -6.452 1.00 94.44 105 THR A N 1
ATOM 760 C CA . THR A 1 105 ? -8.898 2.813 -5.338 1.00 94.44 105 THR A CA 1
ATOM 761 C C . THR A 1 105 ? -9.183 4.046 -4.500 1.00 94.44 105 THR A C 1
ATOM 763 O O . THR A 1 105 ? -9.902 4.968 -4.892 1.00 94.44 105 THR A O 1
ATOM 766 N N . ARG A 1 106 ? -8.671 4.045 -3.274 1.00 94.69 106 ARG A N 1
ATOM 767 C CA . ARG A 1 106 ? -8.733 5.167 -2.350 1.00 94.69 106 ARG A CA 1
ATOM 768 C C . ARG A 1 106 ? -7.354 5.425 -1.772 1.00 94.69 106 ARG A C 1
ATOM 770 O O . ARG A 1 106 ? -6.608 4.505 -1.435 1.00 94.69 106 ARG A O 1
ATOM 777 N N . THR A 1 107 ? -7.051 6.706 -1.618 1.00 95.88 107 THR A N 1
ATOM 778 C CA . THR A 1 107 ? -5.762 7.150 -1.100 1.00 95.88 107 THR A CA 1
ATOM 779 C C . THR A 1 107 ? -5.592 6.759 0.365 1.00 95.88 107 THR A C 1
ATOM 781 O O . THR A 1 107 ? -6.559 6.554 1.106 1.00 95.88 107 THR A O 1
ATOM 784 N N . GLN A 1 108 ? -4.349 6.759 0.839 1.00 95.19 108 GLN A N 1
ATOM 785 C CA . GLN A 1 108 ? -4.049 6.635 2.265 1.00 95.19 108 GLN A CA 1
ATOM 786 C C . GLN A 1 108 ? -4.837 7.649 3.122 1.00 95.19 108 GLN A C 1
ATOM 788 O O . GLN A 1 108 ? -5.350 7.319 4.194 1.00 95.19 108 GLN A O 1
ATOM 793 N N . GLY A 1 109 ? -4.978 8.886 2.632 1.00 95.19 109 GLY A N 1
ATOM 794 C CA . GLY A 1 109 ? -5.727 9.943 3.309 1.00 95.19 109 GLY A CA 1
ATOM 795 C C . GLY A 1 109 ? -7.212 9.617 3.483 1.00 95.19 109 GLY A C 1
ATOM 796 O O . GLY A 1 109 ? -7.800 10.000 4.494 1.00 95.19 109 GLY A O 1
ATOM 797 N N . PHE A 1 110 ? -7.818 8.879 2.550 1.00 94.38 110 PHE A N 1
ATOM 798 C CA . PHE A 1 110 ? -9.180 8.383 2.716 1.00 94.38 110 PHE A CA 1
ATOM 799 C C . PHE A 1 110 ? -9.249 7.397 3.886 1.00 94.38 110 PHE A C 1
ATOM 801 O O . PHE A 1 110 ? -9.964 7.661 4.851 1.00 94.38 110 PHE A O 1
ATOM 808 N N . TRP A 1 111 ? -8.461 6.320 3.857 1.00 95.38 111 TRP A N 1
ATOM 809 C CA . TRP A 1 111 ? -8.506 5.274 4.886 1.00 95.38 111 TRP A CA 1
ATOM 810 C C . TRP A 1 111 ? -8.200 5.807 6.287 1.00 95.38 111 TRP A C 1
ATOM 812 O O . TRP A 1 111 ? -8.873 5.454 7.254 1.00 95.38 111 TRP A O 1
ATOM 822 N N . LYS A 1 112 ? -7.264 6.756 6.390 1.00 94.69 112 LYS A N 1
ATOM 823 C CA . LYS A 1 112 ? -6.930 7.445 7.643 1.00 94.69 112 LYS A CA 1
ATOM 824 C C . LYS A 1 112 ? -8.116 8.181 8.282 1.00 94.69 112 LYS A C 1
ATOM 826 O O . LYS A 1 112 ? -8.176 8.279 9.508 1.00 94.69 112 LYS A O 1
ATOM 831 N N . ASN A 1 113 ? -9.032 8.712 7.472 1.00 92.75 113 ASN A N 1
ATOM 832 C CA . ASN A 1 113 ? -10.144 9.553 7.926 1.00 92.75 113 ASN A CA 1
ATOM 833 C C . ASN A 1 113 ? -11.504 8.828 7.956 1.00 92.75 113 ASN A C 1
ATOM 835 O O . ASN A 1 113 ? -12.481 9.412 8.415 1.00 92.75 113 ASN A O 1
ATOM 839 N N . HIS A 1 114 ? -11.574 7.570 7.510 1.00 91.94 114 HIS A N 1
ATOM 840 C CA . HIS A 1 114 ? -12.820 6.803 7.374 1.00 91.94 114 HIS A CA 1
ATOM 841 C C . HIS A 1 114 ? -12.777 5.489 8.169 1.00 91.94 114 HIS A C 1
ATOM 843 O O . HIS A 1 114 ? -13.055 4.409 7.648 1.00 91.94 114 HIS A O 1
ATOM 849 N N . THR A 1 115 ? -12.443 5.567 9.461 1.00 91.50 115 THR A N 1
ATOM 850 C CA . THR A 1 115 ? -12.286 4.379 10.325 1.00 91.50 115 THR A CA 1
ATOM 851 C C . THR A 1 115 ? -13.556 3.536 10.437 1.00 91.50 115 THR A C 1
ATOM 853 O O . THR A 1 115 ? -13.459 2.323 10.557 1.00 91.50 115 THR A O 1
ATOM 856 N N . CYS A 1 116 ? -14.743 4.136 10.299 1.00 88.69 116 CYS A N 1
ATOM 857 C CA . CYS A 1 116 ? -16.007 3.395 10.317 1.00 88.69 116 CYS A CA 1
ATOM 858 C C . CYS A 1 116 ? -16.125 2.351 9.189 1.00 88.69 116 CYS A C 1
ATOM 860 O O . CYS A 1 116 ? -16.835 1.357 9.339 1.00 88.69 116 CYS A O 1
ATOM 862 N N . VAL A 1 117 ? -15.459 2.592 8.053 1.00 90.75 117 VAL A N 1
ATOM 863 C CA . VAL A 1 117 ? -15.413 1.658 6.924 1.00 90.75 117 VAL A CA 1
ATOM 864 C C . VAL A 1 117 ? -14.496 0.493 7.286 1.00 90.75 117 VAL A C 1
ATOM 866 O O . VAL A 1 117 ? -14.835 -0.658 7.041 1.00 90.75 117 VAL A O 1
ATOM 869 N N . ILE A 1 118 ? -13.373 0.785 7.949 1.00 92.62 118 ILE A N 1
ATOM 870 C CA . ILE A 1 118 ? -12.418 -0.214 8.451 1.00 92.62 118 ILE A CA 1
ATOM 871 C C . ILE A 1 118 ? -13.069 -1.112 9.514 1.00 92.62 118 ILE A C 1
ATOM 873 O O . ILE A 1 118 ? -12.869 -2.324 9.495 1.00 92.62 118 ILE A O 1
ATOM 877 N N . ASP A 1 119 ? -13.907 -0.539 10.380 1.00 88.75 119 ASP A N 1
ATOM 878 C CA . ASP A 1 119 ? -14.687 -1.270 11.388 1.00 88.75 119 ASP A CA 1
ATOM 879 C C . ASP A 1 119 ? -15.813 -2.141 10.794 1.00 88.75 119 ASP A C 1
ATOM 881 O O . ASP A 1 119 ? -16.485 -2.866 11.528 1.00 88.75 119 ASP A O 1
ATOM 885 N N . GLY A 1 120 ? -16.067 -2.060 9.483 1.00 82.38 120 GLY A N 1
ATOM 886 C CA . GLY A 1 120 ? -17.134 -2.799 8.802 1.00 82.38 120 GLY A CA 1
ATOM 887 C C . GLY A 1 120 ? -18.553 -2.335 9.139 1.00 82.38 120 GLY A C 1
ATOM 888 O O . GLY A 1 120 ? -19.528 -2.994 8.776 1.00 82.38 120 GLY A O 1
ATOM 889 N N . VAL A 1 121 ? -18.693 -1.181 9.802 1.00 74.69 121 VAL A N 1
ATOM 890 C CA . VAL A 1 121 ? -19.994 -0.589 10.160 1.00 74.69 121 VAL A CA 1
ATOM 891 C C . VAL A 1 121 ? -20.764 -0.159 8.909 1.00 74.69 121 VAL A C 1
ATOM 893 O O . VAL A 1 121 ? -21.995 -0.147 8.901 1.00 74.69 121 VAL A O 1
ATOM 896 N N . VAL A 1 122 ? -20.046 0.170 7.834 1.00 67.62 122 VAL A N 1
ATOM 897 C CA . VAL A 1 122 ? -20.621 0.588 6.557 1.00 67.62 122 VAL A CA 1
ATOM 898 C C . VAL A 1 122 ? -20.347 -0.476 5.495 1.00 67.62 122 VAL A C 1
ATOM 900 O O . VAL A 1 122 ? -19.204 -0.855 5.267 1.00 67.62 122 VAL A O 1
ATOM 903 N N . GLY A 1 123 ? -21.400 -0.951 4.825 1.00 72.12 123 GLY A N 1
ATOM 904 C CA . GLY A 1 123 ? -21.280 -1.849 3.670 1.00 72.12 123 GLY A CA 1
ATOM 905 C C . GLY A 1 123 ? -21.061 -3.329 4.003 1.00 72.12 123 GLY A C 1
ATOM 906 O O . GLY A 1 123 ? -20.987 -4.134 3.085 1.00 72.12 123 GLY A O 1
ATOM 907 N N . GLY A 1 124 ? -20.983 -3.710 5.286 1.00 81.25 124 GLY A N 1
ATOM 908 C CA . GLY A 1 124 ? -20.859 -5.115 5.704 1.00 81.25 124 GLY A CA 1
ATOM 909 C C . GLY A 1 124 ? -19.524 -5.776 5.337 1.00 81.25 124 GLY A C 1
ATOM 910 O O . GLY A 1 124 ? -19.409 -6.998 5.400 1.00 81.25 124 GLY A O 1
ATOM 911 N N . LEU A 1 125 ? -18.522 -4.982 4.954 1.00 84.88 125 LEU A N 1
ATOM 912 C CA . LEU A 1 125 ? -17.193 -5.455 4.579 1.00 84.88 125 LEU A CA 1
ATOM 913 C C . LEU A 1 125 ? -16.311 -5.582 5.821 1.00 84.88 125 LEU A C 1
ATOM 915 O O . LEU A 1 125 ? -16.131 -4.628 6.571 1.00 84.88 125 LEU A O 1
ATOM 919 N N . SER A 1 126 ? -15.722 -6.756 6.032 1.00 90.31 126 SER A N 1
ATOM 920 C CA . SER A 1 126 ? -14.750 -6.965 7.105 1.00 90.31 126 SER A CA 1
ATOM 921 C C . SER A 1 126 ? -13.350 -6.671 6.574 1.00 90.31 126 SER A C 1
ATOM 923 O O . SER A 1 126 ? -12.772 -7.498 5.874 1.00 90.31 126 SER A O 1
ATOM 925 N N . LEU A 1 127 ? -12.792 -5.494 6.881 1.00 94.38 127 LEU A N 1
ATOM 926 C CA . LEU A 1 127 ? -11.432 -5.136 6.450 1.00 94.38 127 LEU A CA 1
ATOM 927 C C . LEU A 1 127 ? -10.338 -5.652 7.392 1.00 94.38 127 LEU A C 1
ATOM 929 O O . LEU A 1 127 ? -9.199 -5.820 6.965 1.00 94.38 127 LEU A O 1
ATOM 933 N N . LEU A 1 128 ? -10.710 -6.009 8.619 1.00 96.38 128 LEU A N 1
ATOM 934 C CA . LEU A 1 128 ? -9.823 -6.512 9.665 1.00 96.38 128 LEU A CA 1
ATOM 935 C C . LEU A 1 128 ? -10.044 -8.014 9.937 1.00 96.38 128 LEU A C 1
ATOM 937 O O . LEU A 1 128 ? -11.145 -8.509 9.694 1.00 96.38 128 LEU A O 1
ATOM 941 N N . PRO A 1 129 ? -9.039 -8.740 10.455 1.00 97.06 129 PRO A N 1
ATOM 942 C CA . PRO A 1 129 ? -7.667 -8.281 10.669 1.00 97.06 129 PRO A CA 1
ATOM 943 C C . PRO A 1 129 ? -6.934 -8.031 9.344 1.00 97.06 129 PRO A C 1
ATOM 945 O O . PRO A 1 129 ? -7.344 -8.515 8.284 1.00 97.06 129 PRO A O 1
ATOM 948 N N . VAL A 1 130 ? -5.859 -7.249 9.409 1.00 97.81 130 VAL A N 1
ATOM 949 C CA . VAL A 1 130 ? -4.955 -6.997 8.280 1.00 97.81 130 VAL A CA 1
ATOM 950 C C . VAL A 1 130 ? -3.513 -6.969 8.774 1.00 97.81 130 VAL A C 1
ATOM 952 O O . VAL A 1 130 ? -3.232 -6.422 9.838 1.00 97.81 130 VAL A O 1
ATOM 955 N N . SER A 1 131 ? -2.599 -7.551 8.003 1.00 98.44 131 SER A N 1
ATOM 956 C CA . SER A 1 131 ? -1.180 -7.644 8.362 1.00 98.44 131 SER A CA 1
ATOM 957 C C . SER A 1 131 ? -0.300 -6.880 7.375 1.00 98.44 131 SER A C 1
ATOM 959 O O . SER A 1 131 ? -0.670 -6.734 6.209 1.00 98.44 131 SER A O 1
ATOM 961 N N . LEU A 1 132 ? 0.852 -6.403 7.841 1.00 98.19 132 LEU A N 1
ATOM 962 C CA . LEU A 1 132 ? 1.968 -5.922 7.024 1.00 98.19 132 LEU A CA 1
ATOM 963 C C . LEU A 1 132 ? 3.149 -6.855 7.275 1.00 98.19 132 LEU A C 1
ATOM 965 O O . LEU A 1 132 ? 3.613 -6.975 8.415 1.00 98.19 132 LEU A O 1
ATOM 969 N N . GLY A 1 133 ? 3.585 -7.540 6.224 1.00 97.25 133 GLY A N 1
ATOM 970 C CA . GLY A 1 133 ? 4.491 -8.669 6.369 1.00 97.25 133 GLY A CA 1
ATOM 971 C C . GLY A 1 133 ? 3.911 -9.756 7.283 1.00 97.25 133 GLY A C 1
ATOM 972 O O . GLY A 1 133 ? 2.698 -9.892 7.468 1.00 97.25 133 GLY A O 1
ATOM 973 N N . ALA A 1 134 ? 4.805 -10.523 7.889 1.00 96.81 134 ALA A N 1
ATOM 974 C CA . ALA A 1 134 ? 4.530 -11.525 8.905 1.00 96.81 134 ALA A CA 1
ATOM 975 C C . ALA A 1 134 ? 4.580 -10.957 10.334 1.00 96.81 134 ALA A C 1
ATOM 977 O O . ALA A 1 134 ? 4.168 -11.638 11.276 1.00 96.81 134 ALA A O 1
ATOM 978 N N . THR A 1 135 ? 5.115 -9.746 10.527 1.00 94.50 135 THR A N 1
ATOM 979 C CA . THR A 1 135 ? 5.459 -9.232 11.864 1.00 94.50 135 THR A CA 1
ATOM 980 C C . THR A 1 135 ? 4.426 -8.292 12.473 1.00 94.50 135 THR A C 1
ATOM 982 O O . THR A 1 135 ? 4.316 -8.225 13.700 1.00 94.50 135 THR A O 1
ATOM 985 N N . VAL A 1 136 ? 3.653 -7.576 11.655 1.00 98.06 136 VAL A N 1
ATOM 986 C CA . VAL A 1 136 ? 2.698 -6.570 12.129 1.00 98.06 136 VAL A CA 1
ATOM 987 C C . VAL A 1 136 ? 1.292 -6.989 11.732 1.00 98.06 136 VAL A C 1
ATOM 989 O O . VAL A 1 136 ? 1.005 -7.176 10.558 1.00 98.06 136 VAL A O 1
ATOM 992 N N . THR A 1 137 ? 0.401 -7.125 12.712 1.00 98.50 137 THR A N 1
ATOM 993 C CA . THR A 1 137 ? -1.028 -7.379 12.489 1.00 98.50 137 THR A CA 1
ATOM 994 C C . THR A 1 137 ? -1.840 -6.330 13.226 1.00 98.50 137 THR A C 1
ATOM 996 O O . THR A 1 137 ? -1.506 -5.960 14.350 1.00 98.50 137 THR A O 1
ATOM 999 N N . PHE A 1 138 ? -2.884 -5.842 12.566 1.00 98.25 138 PHE A N 1
ATOM 1000 C CA . PHE A 1 138 ? -3.858 -4.920 13.117 1.00 98.25 138 PHE A CA 1
ATOM 1001 C C . PHE A 1 138 ? -5.195 -5.642 13.237 1.00 98.25 138 PHE A C 1
ATOM 1003 O O . PHE A 1 138 ? -5.772 -6.074 12.235 1.00 98.25 138 PHE A O 1
ATOM 1010 N N . ASP A 1 139 ? -5.693 -5.738 14.461 1.00 97.50 139 ASP A N 1
ATOM 1011 C CA . ASP A 1 139 ? -6.964 -6.383 14.786 1.00 97.50 139 ASP A CA 1
ATOM 1012 C C . ASP A 1 139 ? -8.090 -5.353 14.953 1.00 97.50 139 ASP A C 1
ATOM 1014 O O . ASP A 1 139 ? -9.269 -5.704 15.010 1.00 97.50 139 ASP A O 1
ATOM 1018 N N . SER A 1 140 ? -7.742 -4.063 15.020 1.00 96.50 140 SER A N 1
ATOM 1019 C CA . SER A 1 140 ? -8.688 -2.967 15.228 1.00 96.50 140 SER A CA 1
ATOM 1020 C C . SER A 1 140 ? -8.387 -1.736 14.369 1.00 96.50 140 SER A C 1
ATOM 1022 O O . SER A 1 140 ? -7.240 -1.445 14.020 1.00 96.50 140 SER A O 1
ATOM 1024 N N . SER A 1 141 ? -9.421 -0.940 14.080 1.00 95.69 141 SER A N 1
ATOM 1025 C CA . SER A 1 141 ? -9.258 0.341 13.380 1.00 95.69 141 SER A CA 1
ATOM 1026 C C . SER A 1 141 ? -8.443 1.350 14.190 1.00 95.69 141 SER A C 1
ATOM 1028 O O . SER A 1 141 ? -7.781 2.209 13.609 1.00 95.69 141 SER A O 1
ATOM 1030 N N . ALA A 1 142 ? -8.445 1.235 15.522 1.00 96.31 142 ALA A N 1
ATOM 1031 C CA . ALA A 1 142 ? -7.644 2.069 16.408 1.00 96.31 142 ALA A CA 1
ATOM 1032 C C . ALA A 1 142 ? -6.139 1.835 16.202 1.00 96.31 142 ALA A C 1
ATOM 1034 O O . ALA A 1 142 ? -5.376 2.798 16.139 1.00 96.31 142 ALA A O 1
ATOM 1035 N N . GLU A 1 143 ? -5.711 0.580 16.046 1.00 98.00 143 GLU A N 1
ATOM 1036 C CA . GLU A 1 143 ? -4.308 0.253 15.765 1.00 98.00 143 GLU A CA 1
ATOM 1037 C C . GLU A 1 143 ? -3.902 0.711 14.361 1.00 98.00 143 GLU A C 1
ATOM 1039 O O . GLU A 1 143 ? -2.848 1.328 14.200 1.00 98.00 143 GLU A O 1
ATOM 1044 N N . VAL A 1 144 ? -4.773 0.514 13.365 1.00 97.81 144 VAL A N 1
ATOM 1045 C CA . VAL A 1 144 ? -4.580 1.050 12.007 1.00 97.81 144 VAL A CA 1
ATOM 1046 C C . VAL A 1 144 ? -4.432 2.574 12.030 1.00 97.81 144 VAL A C 1
ATOM 1048 O O . VAL A 1 144 ? -3.522 3.136 11.419 1.00 97.81 144 VAL A O 1
ATOM 1051 N N . GLN A 1 145 ? -5.304 3.270 12.763 1.00 97.12 145 GLN A N 1
ATOM 1052 C CA . GLN A 1 145 ? -5.260 4.724 12.872 1.00 97.12 145 GLN A CA 1
ATOM 1053 C C . GLN A 1 145 ? -3.981 5.194 13.573 1.00 97.12 145 GLN A C 1
ATOM 1055 O O . GLN A 1 145 ? -3.350 6.144 13.104 1.00 97.12 145 GLN A O 1
ATOM 1060 N N . ALA A 1 146 ? -3.578 4.532 14.659 1.00 97.56 146 ALA A N 1
ATOM 1061 C CA . ALA A 1 146 ? -2.320 4.820 15.340 1.00 97.56 146 ALA A CA 1
ATOM 1062 C C . ALA A 1 146 ? -1.125 4.643 14.389 1.00 97.56 146 ALA A C 1
ATOM 1064 O O . ALA A 1 146 ? -0.234 5.494 14.338 1.00 97.56 146 ALA A O 1
ATOM 1065 N N . TYR A 1 147 ? -1.145 3.600 13.557 1.00 97.75 147 TYR A N 1
ATOM 1066 C CA . TYR A 1 147 ? -0.113 3.367 12.556 1.00 97.75 147 TYR A CA 1
ATOM 1067 C C . TYR A 1 147 ? -0.043 4.497 11.514 1.00 97.75 147 TYR A C 1
ATOM 1069 O O . TYR A 1 147 ? 1.028 5.072 11.310 1.00 97.75 147 TYR A O 1
ATOM 1077 N N . PHE A 1 148 ? -1.178 4.928 10.947 1.00 97.19 148 PHE A N 1
ATOM 1078 C CA . PHE A 1 148 ? -1.247 6.072 10.018 1.00 97.19 148 PHE A CA 1
ATOM 1079 C C . PHE A 1 148 ? -0.919 7.438 10.645 1.00 97.19 148 PHE A C 1
ATOM 1081 O O . PHE A 1 148 ? -0.692 8.428 9.933 1.00 97.19 148 PHE A O 1
ATOM 1088 N N . GLN A 1 149 ? -0.938 7.545 11.973 1.00 96.50 149 GLN A N 1
ATOM 1089 C CA . GLN A 1 149 ? -0.498 8.742 12.689 1.00 96.50 149 GLN A CA 1
ATOM 1090 C C . GLN A 1 149 ? 1.018 8.785 12.887 1.00 96.50 149 GLN A C 1
ATOM 1092 O O . GLN A 1 149 ? 1.551 9.871 13.114 1.00 96.50 149 GLN A O 1
ATOM 1097 N N . THR A 1 150 ? 1.710 7.651 12.751 1.00 96.94 150 THR A N 1
ATOM 1098 C CA . THR A 1 150 ? 3.173 7.589 12.807 1.00 96.94 150 THR A CA 1
ATOM 1099 C C . THR A 1 150 ? 3.766 8.361 11.625 1.00 96.94 150 THR A C 1
ATOM 1101 O O . THR A 1 150 ? 3.566 7.961 10.482 1.00 96.94 150 THR A O 1
ATOM 1104 N N . PRO A 1 151 ? 4.478 9.482 11.840 1.00 95.69 151 PRO A N 1
ATOM 1105 C CA . PRO A 1 151 ? 5.011 10.269 10.734 1.00 95.69 151 PRO A CA 1
ATOM 1106 C C . PRO A 1 151 ? 6.124 9.499 10.000 1.00 95.69 151 PRO A C 1
ATOM 1108 O O . PRO A 1 151 ? 7.034 9.028 10.683 1.00 95.69 151 PRO A O 1
ATOM 1111 N N . PRO A 1 152 ? 6.140 9.442 8.653 1.00 92.19 152 PRO A N 1
ATOM 1112 C CA . PRO A 1 152 ? 7.108 8.617 7.928 1.00 92.19 152 PRO A CA 1
ATOM 1113 C C . PRO A 1 152 ? 8.578 9.016 8.118 1.00 92.19 152 PRO A C 1
ATOM 1115 O O . PRO A 1 152 ? 9.433 8.163 7.993 1.00 92.19 152 PRO A O 1
ATOM 1118 N N . LYS A 1 153 ? 8.898 10.285 8.435 1.00 90.69 153 LYS A N 1
ATOM 1119 C CA . LYS A 1 153 ? 10.235 10.809 8.840 1.00 90.69 153 LYS A CA 1
ATOM 1120 C C . LYS A 1 153 ? 11.481 10.263 8.097 1.00 90.69 153 LYS A C 1
ATOM 1122 O O . LYS A 1 153 ? 12.581 10.343 8.637 1.00 90.69 153 LYS A O 1
ATOM 1127 N N . GLY A 1 154 ? 11.335 9.792 6.858 1.00 89.00 154 GLY A N 1
ATOM 1128 C CA . GLY A 1 154 ? 12.422 9.187 6.076 1.00 89.00 154 GLY A CA 1
ATOM 1129 C C . GLY A 1 154 ? 12.694 7.710 6.383 1.00 89.00 154 GLY A C 1
ATOM 1130 O O . GLY A 1 154 ? 13.651 7.159 5.857 1.00 89.00 154 GLY A O 1
ATOM 1131 N N . ASP A 1 155 ? 11.868 7.068 7.207 1.00 96.56 155 ASP A N 1
ATOM 1132 C CA . ASP A 1 155 ? 11.885 5.627 7.433 1.00 96.56 155 ASP A CA 1
ATOM 1133 C C . ASP A 1 155 ? 11.164 4.922 6.276 1.00 96.56 155 ASP A C 1
ATOM 1135 O O . ASP A 1 155 ? 9.942 5.020 6.121 1.00 96.56 155 ASP A O 1
ATOM 1139 N N . ALA A 1 156 ? 11.936 4.222 5.443 1.00 97.56 156 ALA A N 1
ATOM 1140 C CA . ALA A 1 156 ? 11.423 3.530 4.268 1.00 97.56 156 ALA A CA 1
ATOM 1141 C C . ALA A 1 156 ? 10.400 2.436 4.622 1.00 97.56 156 ALA A C 1
ATOM 1143 O O . ALA A 1 156 ? 9.461 2.218 3.856 1.00 97.56 156 ALA A O 1
ATOM 1144 N N . GLN A 1 157 ? 10.530 1.781 5.782 1.00 97.88 157 GLN A N 1
ATOM 1145 C CA . GLN A 1 157 ? 9.586 0.755 6.228 1.00 97.88 157 GLN A CA 1
ATOM 1146 C C . GLN A 1 157 ? 8.234 1.378 6.589 1.00 97.88 157 GLN A C 1
ATOM 1148 O O . GLN A 1 157 ? 7.196 0.842 6.206 1.00 97.88 157 GLN A O 1
ATOM 1153 N N . ILE A 1 158 ? 8.226 2.534 7.264 1.00 97.75 158 ILE A N 1
ATOM 1154 C CA . ILE A 1 158 ? 6.982 3.260 7.574 1.00 97.75 158 ILE A CA 1
ATOM 1155 C C . ILE A 1 158 ? 6.344 3.819 6.295 1.00 97.75 158 ILE A C 1
ATOM 1157 O O . ILE A 1 158 ? 5.125 3.729 6.141 1.00 97.75 158 ILE A O 1
ATOM 1161 N N . ILE A 1 159 ? 7.146 4.357 5.366 1.00 97.62 159 ILE A N 1
ATOM 1162 C CA . ILE A 1 159 ? 6.662 4.834 4.058 1.00 97.62 159 ILE A CA 1
ATOM 1163 C C . ILE A 1 159 ? 5.966 3.696 3.301 1.00 97.62 159 ILE A C 1
ATOM 1165 O O . ILE A 1 159 ? 4.812 3.853 2.901 1.00 97.62 159 ILE A O 1
ATOM 1169 N N . LEU A 1 160 ? 6.634 2.546 3.150 1.00 98.12 160 LEU A N 1
ATOM 1170 C CA . LEU A 1 160 ? 6.046 1.374 2.505 1.00 98.12 160 LEU A CA 1
ATOM 1171 C C . LEU A 1 160 ? 4.799 0.904 3.251 1.00 98.12 160 LEU A C 1
ATOM 1173 O O . LEU A 1 160 ? 3.754 0.730 2.636 1.00 98.12 160 LEU A O 1
ATOM 1177 N N . GLY A 1 161 ? 4.880 0.723 4.570 1.00 98.31 161 GLY A N 1
ATOM 1178 C CA . GLY A 1 161 ? 3.777 0.186 5.360 1.00 98.31 161 GLY A CA 1
ATOM 1179 C C . GLY A 1 161 ? 2.512 1.035 5.275 1.00 98.31 161 GLY A C 1
ATOM 1180 O O . GLY A 1 161 ? 1.407 0.501 5.230 1.00 98.31 161 GLY A O 1
ATOM 1181 N N . HIS A 1 162 ? 2.653 2.359 5.192 1.00 98.31 162 HIS A N 1
ATOM 1182 C CA . HIS A 1 162 ? 1.533 3.274 4.970 1.00 98.31 162 HIS A CA 1
ATOM 1183 C C . HIS A 1 162 ? 0.832 3.025 3.630 1.00 98.31 162 HIS A C 1
ATOM 1185 O O . HIS A 1 162 ? -0.398 2.964 3.591 1.00 98.31 162 HIS A O 1
ATOM 1191 N N . GLN A 1 163 ? 1.596 2.865 2.551 1.00 98.38 163 GLN A N 1
ATOM 1192 C CA . GLN A 1 163 ? 1.044 2.651 1.211 1.00 98.38 163 GLN A CA 1
ATOM 1193 C C . GLN A 1 163 ? 0.509 1.232 1.023 1.00 98.38 163 GLN A C 1
ATOM 1195 O O . GLN A 1 163 ? -0.575 1.048 0.471 1.00 98.38 163 GLN A O 1
ATOM 1200 N N . LEU A 1 164 ? 1.213 0.242 1.570 1.00 98.56 164 LEU A N 1
ATOM 1201 C CA . LEU A 1 164 ? 0.811 -1.158 1.578 1.00 98.56 164 LEU A CA 1
ATOM 1202 C C . LEU A 1 164 ? -0.506 -1.363 2.323 1.00 98.56 164 LEU A C 1
ATOM 1204 O O . LEU A 1 164 ? -1.400 -2.029 1.812 1.00 98.56 164 LEU A O 1
ATOM 1208 N N . LEU A 1 165 ? -0.682 -0.732 3.487 1.00 98.44 165 LEU A N 1
ATOM 1209 C CA . LEU A 1 165 ? -1.929 -0.839 4.242 1.00 98.44 165 LEU A CA 1
ATOM 1210 C C . LEU A 1 165 ? -3.127 -0.265 3.470 1.00 98.44 165 LEU A C 1
ATOM 1212 O O . LEU A 1 165 ? -4.190 -0.882 3.430 1.00 98.44 165 LEU A O 1
ATOM 1216 N N . ALA A 1 166 ? -2.953 0.890 2.821 1.00 98.00 166 ALA A N 1
ATOM 1217 C CA . ALA A 1 166 ? -3.988 1.483 1.974 1.00 98.00 166 ALA A CA 1
ATOM 1218 C C . ALA A 1 166 ? -4.307 0.610 0.745 1.00 98.00 166 ALA A C 1
ATOM 1220 O O . ALA A 1 166 ? -5.481 0.398 0.438 1.00 98.00 166 ALA A O 1
ATOM 1221 N N . ALA A 1 167 ? -3.286 0.039 0.101 1.00 98.06 167 ALA A N 1
ATOM 1222 C CA . ALA A 1 167 ? -3.455 -0.844 -1.049 1.00 98.06 167 ALA A CA 1
ATOM 1223 C C . ALA A 1 167 ? -4.188 -2.141 -0.673 1.00 98.06 167 ALA A C 1
ATOM 1225 O O . ALA A 1 167 ? -5.107 -2.550 -1.380 1.00 98.06 167 ALA A O 1
ATOM 1226 N N . LYS A 1 168 ? -3.882 -2.736 0.488 1.00 98.25 168 LYS A N 1
ATOM 1227 C CA . LYS A 1 168 ? -4.617 -3.900 1.014 1.00 98.25 168 LYS A CA 1
ATOM 1228 C C . LYS A 1 168 ? -6.091 -3.595 1.259 1.00 98.25 168 LYS A C 1
ATOM 1230 O O . LYS A 1 168 ? -6.947 -4.424 0.955 1.00 98.25 168 LYS A O 1
ATOM 1235 N N . PHE A 1 169 ? -6.410 -2.409 1.780 1.00 97.06 169 PHE A N 1
ATOM 1236 C CA . PHE A 1 169 ? -7.806 -1.997 1.918 1.00 97.06 169 PHE A CA 1
ATOM 1237 C C . PHE A 1 169 ? -8.488 -1.796 0.568 1.00 97.06 169 PHE A C 1
ATOM 1239 O O . PHE A 1 169 ? -9.631 -2.217 0.425 1.00 97.06 169 PHE A O 1
ATOM 1246 N N . ASN A 1 170 ? -7.797 -1.237 -0.428 1.00 95.88 170 ASN A N 1
ATOM 1247 C CA . ASN A 1 170 ? -8.333 -1.120 -1.785 1.00 95.88 170 ASN A CA 1
ATOM 1248 C C . ASN A 1 170 ? -8.624 -2.498 -2.399 1.00 95.88 170 ASN A C 1
ATOM 1250 O O . ASN A 1 170 ? -9.750 -2.742 -2.828 1.00 95.88 170 ASN A O 1
ATOM 1254 N N . ALA A 1 171 ? -7.661 -3.422 -2.353 1.00 95.69 171 ALA A N 1
ATOM 1255 C CA . ALA A 1 171 ? -7.828 -4.793 -2.836 1.00 95.69 171 ALA A CA 1
ATOM 1256 C C . ALA A 1 171 ? -9.022 -5.491 -2.177 1.00 95.69 171 ALA A C 1
ATOM 1258 O O . ALA A 1 171 ? -9.880 -6.046 -2.861 1.00 95.69 171 ALA A O 1
ATOM 1259 N N . LYS A 1 172 ? -9.139 -5.391 -0.850 1.00 94.69 172 LYS A N 1
ATOM 1260 C CA . LYS A 1 172 ? -10.204 -6.057 -0.096 1.00 94.69 172 LYS A CA 1
ATOM 1261 C C . LYS A 1 172 ? -11.578 -5.400 -0.256 1.00 94.69 172 LYS A C 1
ATOM 1263 O O . LYS A 1 172 ? -12.583 -6.103 -0.254 1.00 94.69 172 LYS A O 1
ATOM 1268 N N . ALA A 1 173 ? -11.641 -4.073 -0.367 1.00 92.56 173 ALA A N 1
ATOM 1269 C CA . ALA A 1 173 ? -12.903 -3.342 -0.487 1.00 92.56 173 ALA A CA 1
ATOM 1270 C C . ALA A 1 173 ? -13.481 -3.375 -1.906 1.00 92.56 173 ALA A C 1
ATOM 1272 O O . ALA A 1 173 ? -14.702 -3.353 -2.058 1.00 92.56 173 ALA A O 1
ATOM 1273 N N . PHE A 1 174 ? -12.618 -3.406 -2.923 1.00 91.69 174 PHE A N 1
ATOM 1274 C CA . PHE A 1 174 ? -13.016 -3.246 -4.322 1.00 91.69 174 PHE A CA 1
ATOM 1275 C C . PHE A 1 174 ? -12.738 -4.474 -5.193 1.00 91.69 174 PHE A C 1
ATOM 1277 O O . PHE A 1 174 ? -13.150 -4.492 -6.346 1.00 91.69 174 PHE A O 1
ATOM 1284 N N . GLY A 1 175 ? -12.075 -5.507 -4.663 1.00 91.56 175 GLY A N 1
ATOM 1285 C CA . GLY A 1 175 ? -11.815 -6.745 -5.401 1.00 91.56 175 GLY A CA 1
ATOM 1286 C C . GLY A 1 175 ? -10.794 -6.589 -6.530 1.00 91.56 175 GLY A C 1
ATOM 1287 O O . GLY A 1 175 ? -10.847 -7.332 -7.501 1.00 91.56 175 GLY A O 1
ATOM 1288 N N . ILE A 1 176 ? -9.865 -5.635 -6.415 1.00 93.06 176 ILE A N 1
ATOM 1289 C CA . ILE A 1 176 ? -8.909 -5.288 -7.484 1.00 93.06 176 ILE A CA 1
ATOM 1290 C C . ILE A 1 176 ? -7.642 -6.161 -7.505 1.00 93.06 176 ILE A C 1
ATOM 1292 O O . ILE A 1 176 ? -6.680 -5.800 -8.170 1.00 93.06 176 ILE A O 1
ATOM 1296 N N . GLY A 1 177 ? -7.611 -7.283 -6.777 1.00 94.12 177 GLY A N 1
ATOM 1297 C CA . GLY A 1 177 ? -6.412 -8.125 -6.620 1.00 94.12 177 GLY A CA 1
ATOM 1298 C C . GLY A 1 177 ? -5.807 -8.611 -7.943 1.00 94.12 177 GLY A C 1
ATOM 1299 O O . GLY A 1 177 ? -4.594 -8.575 -8.117 1.00 94.12 177 GLY A O 1
ATOM 1300 N N . ASN A 1 178 ? -6.655 -8.944 -8.921 1.00 93.31 178 ASN A N 1
ATOM 1301 C CA . ASN A 1 178 ? -6.230 -9.416 -10.246 1.00 93.31 178 ASN A CA 1
ATOM 1302 C C . ASN A 1 178 ? -5.880 -8.287 -11.232 1.00 93.31 178 ASN A C 1
ATOM 1304 O O . ASN A 1 178 ? -5.577 -8.562 -12.391 1.00 93.31 178 ASN A O 1
ATOM 1308 N N . TYR A 1 179 ? -5.967 -7.018 -10.823 1.00 91.88 179 TYR A N 1
ATOM 1309 C CA . TYR A 1 179 ? -5.702 -5.898 -11.721 1.00 91.88 179 TYR A CA 1
ATOM 1310 C C . TYR A 1 179 ? -4.198 -5.793 -11.995 1.00 91.88 179 TYR A C 1
ATOM 1312 O O . TYR A 1 179 ? -3.413 -5.638 -11.064 1.00 91.88 179 TYR A O 1
ATOM 1320 N N . VAL A 1 180 ? -3.794 -5.865 -13.261 1.00 93.25 180 VAL A N 1
ATOM 1321 C CA . VAL A 1 180 ? -2.395 -5.726 -13.692 1.00 93.25 180 VAL A CA 1
ATOM 1322 C C . VAL A 1 180 ? -1.995 -4.249 -13.663 1.00 93.25 180 VAL A C 1
ATOM 1324 O O . VAL A 1 180 ? -2.699 -3.418 -14.237 1.00 93.25 180 VAL A O 1
ATOM 1327 N N . PHE A 1 181 ? -0.897 -3.893 -12.986 1.00 93.56 181 PHE A N 1
ATOM 1328 C CA . PHE A 1 181 ? -0.616 -2.486 -12.669 1.00 93.56 181 PHE A CA 1
ATOM 1329 C C . PHE A 1 181 ? 0.793 -1.987 -13.017 1.00 93.56 181 PHE A C 1
ATOM 1331 O O . PHE A 1 181 ? 0.923 -0.942 -13.660 1.00 93.56 181 PHE A O 1
ATOM 1338 N N . ALA A 1 182 ? 1.851 -2.673 -12.593 1.00 95.81 182 ALA A N 1
ATOM 1339 C CA . ALA A 1 182 ? 3.233 -2.221 -12.787 1.00 95.81 182 ALA A CA 1
ATOM 1340 C C . ALA A 1 182 ? 4.168 -3.412 -13.009 1.00 95.81 182 ALA A C 1
ATOM 1342 O O . ALA A 1 182 ? 3.750 -4.516 -12.741 1.00 95.81 182 ALA A O 1
ATOM 1343 N N . ASP A 1 183 ? 5.370 -3.170 -13.529 1.00 95.88 183 ASP A N 1
ATOM 1344 C CA . ASP A 1 183 ? 6.507 -4.099 -13.662 1.00 95.88 183 ASP A CA 1
ATOM 1345 C C . ASP A 1 183 ? 7.600 -3.552 -12.729 1.00 95.88 183 ASP A C 1
ATOM 1347 O O . ASP A 1 183 ? 8.260 -2.546 -13.038 1.00 95.88 183 ASP A O 1
ATOM 1351 N N . VAL A 1 184 ? 7.682 -4.111 -11.519 1.00 94.50 184 VAL A N 1
ATOM 1352 C CA . VAL A 1 184 ? 8.486 -3.606 -10.399 1.00 94.50 184 VAL A CA 1
ATOM 1353 C C . VAL A 1 184 ? 9.807 -4.349 -10.237 1.00 94.50 184 VAL A C 1
ATOM 1355 O O . VAL A 1 184 ? 10.695 -3.864 -9.522 1.00 94.50 184 VAL A O 1
ATOM 1358 N N . ASP A 1 185 ? 9.958 -5.529 -10.829 1.00 91.56 185 ASP A N 1
ATOM 1359 C CA . ASP A 1 185 ? 11.221 -6.270 -10.836 1.00 91.56 185 ASP A CA 1
ATOM 1360 C C . ASP A 1 185 ? 11.975 -6.224 -12.178 1.00 91.56 185 ASP A C 1
ATOM 1362 O O . ASP A 1 185 ? 13.136 -6.643 -12.237 1.00 91.56 185 ASP A O 1
ATOM 1366 N N . ALA A 1 186 ? 11.394 -5.561 -13.185 1.00 91.38 186 ALA A N 1
ATOM 1367 C CA . ALA A 1 186 ? 11.969 -5.325 -14.502 1.00 91.38 186 ALA A CA 1
ATOM 1368 C C . ALA A 1 186 ? 12.210 -6.609 -15.312 1.00 91.38 186 ALA A C 1
ATOM 1370 O O . ALA A 1 186 ? 13.069 -6.608 -16.206 1.00 91.38 186 ALA A O 1
ATOM 1371 N N . ASP A 1 187 ? 11.476 -7.688 -15.030 1.00 92.12 187 ASP A N 1
ATOM 1372 C CA . ASP A 1 187 ? 11.524 -8.918 -15.822 1.00 92.12 187 ASP A CA 1
ATOM 1373 C C . ASP A 1 187 ? 10.789 -8.795 -17.173 1.00 92.12 187 ASP A C 1
ATOM 1375 O O . ASP A 1 187 ? 11.086 -9.535 -18.117 1.00 92.12 187 ASP A O 1
ATOM 1379 N N . GLY A 1 188 ? 9.957 -7.759 -17.318 1.00 93.00 188 GLY A N 1
ATOM 1380 C CA . GLY A 1 188 ? 9.229 -7.426 -18.536 1.00 93.00 188 GLY A CA 1
ATOM 1381 C C . GLY A 1 188 ? 7.755 -7.815 -18.511 1.00 93.00 188 GLY A C 1
ATOM 1382 O O . GLY A 1 188 ? 7.034 -7.362 -19.406 1.00 93.00 188 GLY A O 1
ATOM 1383 N N . ASP A 1 189 ? 7.322 -8.567 -17.504 1.00 94.00 189 ASP A N 1
ATOM 1384 C CA . ASP A 1 189 ? 5.928 -8.867 -17.225 1.00 94.00 189 ASP A CA 1
ATOM 1385 C C . ASP A 1 189 ? 5.379 -7.863 -16.197 1.00 94.00 189 ASP A C 1
ATOM 1387 O O . ASP A 1 189 ? 6.094 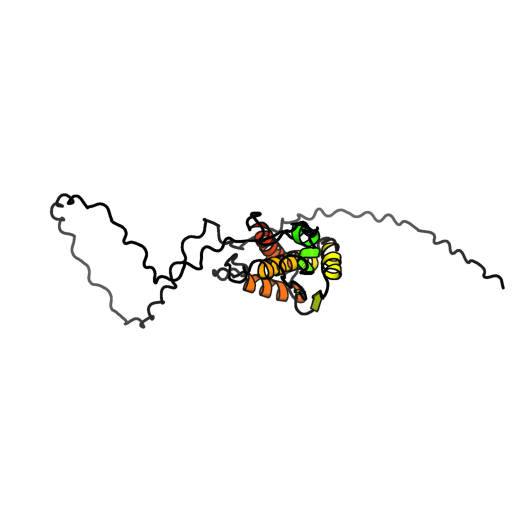-7.306 -15.370 1.00 94.00 189 ASP A O 1
ATOM 1391 N N . LEU A 1 190 ? 4.089 -7.543 -16.302 1.00 92.94 190 LEU A N 1
ATOM 1392 C CA . LEU A 1 190 ? 3.432 -6.662 -15.338 1.00 92.94 190 LEU A CA 1
ATOM 1393 C C . LEU A 1 190 ? 2.854 -7.510 -14.200 1.00 92.94 190 LEU A C 1
ATOM 1395 O O . LEU A 1 190 ? 2.155 -8.490 -14.452 1.00 92.94 190 LEU A O 1
ATOM 1399 N N . GLU A 1 191 ? 3.055 -7.075 -12.963 1.00 96.06 191 GLU A N 1
ATOM 1400 C CA . GLU A 1 191 ? 2.450 -7.650 -11.776 1.00 96.06 191 GLU A CA 1
ATOM 1401 C C . GLU A 1 191 ? 1.006 -7.178 -11.566 1.00 96.06 191 GLU A C 1
ATOM 1403 O O . GLU A 1 191 ? 0.623 -6.015 -11.774 1.00 96.06 191 GLU A O 1
ATOM 1408 N N . THR A 1 192 ? 0.204 -8.111 -11.069 1.00 96.25 192 THR A N 1
ATOM 1409 C CA . THR A 1 192 ? -1.115 -7.867 -10.494 1.00 96.25 192 THR A CA 1
ATOM 1410 C C . THR A 1 192 ? -1.019 -7.154 -9.144 1.00 96.25 192 THR A C 1
ATOM 1412 O O . THR A 1 192 ? 0.011 -7.172 -8.467 1.00 96.25 192 THR A O 1
ATOM 1415 N N . VAL A 1 193 ? -2.117 -6.542 -8.695 1.00 96.56 193 VAL A N 1
ATOM 1416 C CA . VAL A 1 193 ? -2.189 -5.939 -7.357 1.00 96.56 193 VAL A CA 1
ATOM 1417 C C . VAL A 1 193 ? -1.855 -6.962 -6.269 1.00 96.56 193 VAL A C 1
ATOM 1419 O O . VAL A 1 193 ? -1.089 -6.628 -5.371 1.00 96.56 193 VAL A O 1
ATOM 1422 N N . ASP A 1 194 ? -2.357 -8.196 -6.334 1.00 97.81 194 ASP A N 1
ATOM 1423 C CA . ASP A 1 194 ? -2.060 -9.220 -5.322 1.00 97.81 194 ASP A CA 1
ATOM 1424 C C . ASP A 1 194 ? -0.566 -9.590 -5.285 1.00 97.81 194 ASP A C 1
ATOM 1426 O O . ASP A 1 194 ? 0.005 -9.744 -4.200 1.00 97.81 194 ASP A O 1
ATOM 1430 N N . GLU A 1 195 ? 0.100 -9.650 -6.441 1.00 97.75 195 GLU A N 1
ATOM 1431 C CA . GLU A 1 195 ? 1.554 -9.838 -6.523 1.00 97.75 195 GLU A CA 1
ATOM 1432 C C . GLU A 1 195 ? 2.311 -8.640 -5.933 1.00 97.75 195 GLU A C 1
ATOM 1434 O O . GLU A 1 195 ? 3.208 -8.824 -5.107 1.00 97.75 195 GLU A O 1
ATOM 1439 N N . LEU A 1 196 ? 1.903 -7.407 -6.254 1.00 98.25 196 LEU A N 1
ATOM 1440 C CA . LEU A 1 196 ? 2.483 -6.192 -5.670 1.00 98.25 196 LEU A CA 1
ATOM 1441 C C . LEU A 1 196 ? 2.308 -6.140 -4.145 1.00 98.25 196 LEU A C 1
ATOM 1443 O O . LEU A 1 196 ? 3.223 -5.718 -3.431 1.00 98.25 196 LEU A O 1
ATOM 1447 N N . LEU A 1 197 ? 1.161 -6.583 -3.622 1.00 98.44 197 LEU A N 1
ATOM 1448 C CA . LEU A 1 197 ? 0.915 -6.681 -2.183 1.00 98.44 197 LEU A CA 1
ATOM 1449 C C . LEU A 1 197 ? 1.826 -7.726 -1.528 1.00 98.44 197 LEU A C 1
ATOM 1451 O O . LEU A 1 197 ? 2.396 -7.447 -0.471 1.00 98.44 197 LEU A O 1
ATOM 1455 N N . ALA A 1 198 ? 2.009 -8.890 -2.158 1.00 98.19 198 ALA A N 1
ATOM 1456 C CA . ALA A 1 198 ? 2.908 -9.934 -1.669 1.00 98.19 198 ALA A CA 1
ATOM 1457 C C . ALA A 1 198 ? 4.377 -9.472 -1.668 1.00 98.19 198 ALA A C 1
ATOM 1459 O O . ALA A 1 198 ? 5.088 -9.652 -0.676 1.00 98.19 198 ALA A O 1
ATOM 1460 N N . LEU A 1 199 ? 4.823 -8.804 -2.737 1.00 98.00 199 LEU A N 1
ATOM 1461 C CA . LEU A 1 199 ? 6.145 -8.177 -2.807 1.00 98.00 199 LEU A CA 1
ATOM 1462 C C . LEU A 1 199 ? 6.309 -7.092 -1.735 1.00 98.00 199 LEU A C 1
ATOM 1464 O O . LEU A 1 199 ? 7.368 -6.992 -1.110 1.00 98.00 199 LEU A O 1
ATOM 1468 N N . GLY A 1 200 ? 5.257 -6.306 -1.496 1.00 98.31 200 GLY A N 1
ATOM 1469 C CA . GLY A 1 200 ? 5.181 -5.320 -0.423 1.00 98.31 200 GLY A CA 1
ATOM 1470 C C . GLY A 1 200 ? 5.356 -5.937 0.963 1.00 98.31 200 GLY A C 1
ATOM 1471 O O . GLY A 1 200 ? 6.140 -5.420 1.754 1.00 98.31 200 GLY A O 1
ATOM 1472 N N . ASP A 1 201 ? 4.685 -7.050 1.254 1.00 98.56 201 ASP A N 1
ATOM 1473 C CA . ASP A 1 201 ? 4.803 -7.754 2.537 1.00 98.56 201 ASP A CA 1
ATOM 1474 C C . ASP A 1 201 ? 6.222 -8.275 2.788 1.00 98.56 201 ASP A C 1
ATOM 1476 O O . ASP A 1 201 ? 6.780 -8.051 3.864 1.00 98.56 201 ASP A O 1
ATOM 1480 N N . VAL A 1 202 ? 6.839 -8.909 1.786 1.00 98.25 202 VAL A N 1
ATOM 1481 C CA . VAL A 1 202 ? 8.232 -9.379 1.884 1.00 98.25 202 VAL A CA 1
ATOM 1482 C C . VAL A 1 202 ? 9.179 -8.195 2.103 1.00 98.25 202 VAL A C 1
ATOM 1484 O O . VAL A 1 202 ? 10.014 -8.205 3.010 1.00 98.25 202 VAL A O 1
ATOM 1487 N N . ALA A 1 203 ? 9.028 -7.124 1.318 1.00 97.94 203 ALA A N 1
ATOM 1488 C CA . ALA A 1 203 ? 9.871 -5.940 1.450 1.00 97.94 203 ALA A CA 1
ATOM 1489 C C . ALA A 1 203 ? 9.670 -5.204 2.785 1.00 97.94 203 ALA A C 1
ATOM 1491 O O . ALA A 1 203 ? 10.605 -4.580 3.300 1.00 97.94 203 ALA A O 1
ATOM 1492 N N . PHE A 1 204 ? 8.473 -5.276 3.365 1.00 98.31 204 PHE A N 1
ATOM 1493 C CA . PHE A 1 204 ? 8.183 -4.693 4.664 1.00 98.31 204 PHE A CA 1
ATOM 1494 C C . PHE A 1 204 ? 9.045 -5.330 5.759 1.00 98.31 204 PHE A C 1
ATOM 1496 O O . PHE A 1 204 ? 9.731 -4.603 6.480 1.00 98.31 204 PHE A O 1
ATOM 1503 N N . ASP A 1 205 ? 9.094 -6.660 5.840 1.00 98.00 205 ASP A N 1
ATOM 1504 C CA . ASP A 1 205 ? 9.863 -7.360 6.875 1.00 98.00 205 ASP A CA 1
ATOM 1505 C C . ASP A 1 205 ? 11.375 -7.328 6.616 1.00 98.00 205 ASP A C 1
ATOM 1507 O O . ASP A 1 205 ? 12.153 -6.981 7.507 1.00 98.00 205 ASP A O 1
ATOM 1511 N N . GLU A 1 206 ? 11.802 -7.656 5.394 1.00 97.31 206 GLU A N 1
ATOM 1512 C CA . GLU A 1 206 ? 13.213 -7.949 5.091 1.00 97.31 206 GLU A CA 1
ATOM 1513 C C . GLU A 1 206 ? 13.792 -7.180 3.894 1.00 97.31 206 GLU A C 1
ATOM 1515 O O . GLU A 1 206 ? 14.963 -7.346 3.551 1.00 97.31 206 GLU A O 1
ATOM 1520 N N . GLY A 1 207 ? 13.009 -6.294 3.277 1.00 97.06 207 GLY A N 1
ATOM 1521 C CA . GLY A 1 207 ? 13.460 -5.485 2.146 1.00 97.06 207 GLY A CA 1
ATOM 1522 C C . GLY A 1 207 ? 14.551 -4.476 2.507 1.00 97.06 207 GLY A C 1
ATOM 1523 O O . GLY A 1 207 ? 14.615 -3.953 3.621 1.00 97.06 207 GLY A O 1
ATOM 1524 N N . SER A 1 208 ? 15.393 -4.146 1.527 1.00 97.56 208 SER A N 1
ATOM 1525 C CA . SER A 1 208 ? 16.272 -2.979 1.621 1.00 97.56 208 SER A CA 1
ATOM 1526 C C . SER A 1 208 ? 15.455 -1.682 1.618 1.00 97.56 208 SER A C 1
ATOM 1528 O O . SER A 1 208 ? 14.335 -1.645 1.106 1.00 97.56 208 SER A O 1
ATOM 1530 N N . ASP A 1 209 ? 16.025 -0.591 2.135 1.00 97.06 209 ASP A N 1
ATOM 1531 C CA . ASP A 1 209 ? 15.368 0.724 2.090 1.00 97.06 209 ASP A CA 1
ATOM 1532 C C . ASP A 1 209 ? 15.055 1.152 0.652 1.00 97.06 209 ASP A C 1
ATOM 1534 O O . ASP A 1 209 ? 13.976 1.668 0.386 1.00 97.06 209 ASP A O 1
ATOM 1538 N N . GLU A 1 210 ? 15.949 0.856 -0.293 1.00 95.56 210 GLU A N 1
ATOM 1539 C CA . GLU A 1 210 ? 15.716 1.082 -1.721 1.00 95.56 210 GLU A CA 1
ATOM 1540 C C . GLU A 1 210 ? 14.476 0.327 -2.217 1.00 95.56 210 GLU A C 1
ATOM 1542 O O . GLU A 1 210 ? 13.565 0.944 -2.765 1.00 95.56 210 GLU A O 1
ATOM 1547 N N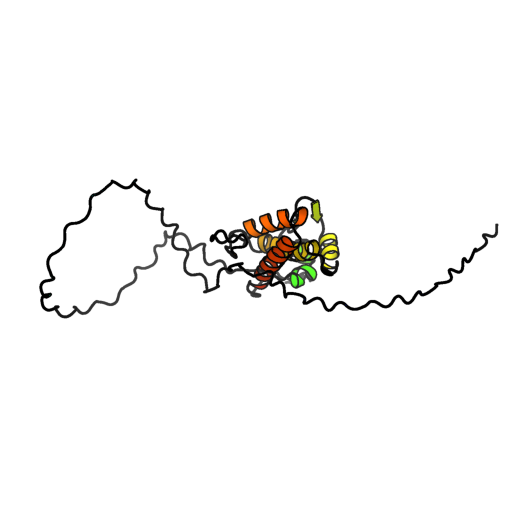 . ARG A 1 211 ? 14.380 -0.985 -1.955 1.00 96.88 211 ARG A N 1
ATOM 1548 C CA . ARG A 1 211 ? 13.227 -1.794 -2.379 1.00 96.88 211 ARG A CA 1
ATOM 1549 C C . ARG A 1 211 ? 11.929 -1.312 -1.733 1.00 96.88 211 ARG A C 1
ATOM 1551 O O . ARG A 1 211 ? 10.896 -1.281 -2.397 1.00 96.88 211 ARG A O 1
ATOM 1558 N N . ARG A 1 212 ? 11.980 -0.907 -0.462 1.00 97.81 212 ARG A N 1
ATOM 1559 C CA . ARG A 1 212 ? 10.829 -0.349 0.262 1.00 97.81 212 ARG A CA 1
ATOM 1560 C C . ARG A 1 212 ? 10.364 0.977 -0.328 1.00 97.81 212 ARG A C 1
ATOM 1562 O O . ARG A 1 212 ? 9.163 1.185 -0.456 1.00 97.81 212 ARG A O 1
ATOM 1569 N N . LEU A 1 213 ? 11.291 1.855 -0.713 1.00 96.56 213 LEU A N 1
ATOM 1570 C CA . LEU A 1 213 ? 10.961 3.125 -1.361 1.00 96.56 213 LEU A CA 1
ATOM 1571 C C . LEU A 1 213 ? 10.374 2.915 -2.763 1.00 96.56 213 LEU A C 1
ATOM 1573 O O . LEU A 1 213 ? 9.386 3.567 -3.089 1.00 96.56 213 LEU A O 1
ATOM 1577 N N . VAL A 1 214 ? 10.930 1.990 -3.555 1.00 96.75 214 VAL A N 1
ATOM 1578 C CA . VAL A 1 214 ? 10.406 1.627 -4.886 1.00 96.75 214 VAL A CA 1
ATOM 1579 C C . VAL A 1 214 ? 8.973 1.101 -4.769 1.00 96.75 214 VAL A C 1
ATOM 1581 O O . VAL A 1 214 ? 8.056 1.679 -5.348 1.00 96.75 214 VAL A O 1
ATOM 1584 N N . LEU A 1 215 ? 8.747 0.059 -3.958 1.00 97.69 215 LEU A N 1
ATOM 1585 C CA . LEU A 1 215 ? 7.405 -0.503 -3.758 1.00 97.69 215 LEU A CA 1
ATOM 1586 C C . LEU A 1 215 ? 6.449 0.504 -3.115 1.00 97.69 215 LEU A C 1
ATOM 1588 O O . LEU A 1 215 ? 5.283 0.570 -3.491 1.00 97.69 215 LEU A O 1
ATOM 1592 N N . GLY A 1 216 ? 6.934 1.330 -2.186 1.00 97.44 216 GLY A N 1
ATOM 1593 C CA . GLY A 1 216 ? 6.150 2.408 -1.593 1.00 97.44 216 GLY A CA 1
ATOM 1594 C C . GLY A 1 216 ? 5.652 3.402 -2.643 1.00 97.44 216 GLY A C 1
ATOM 1595 O O . GLY A 1 216 ? 4.489 3.788 -2.602 1.00 97.44 216 GLY A O 1
ATOM 1596 N N . ALA A 1 217 ? 6.494 3.773 -3.609 1.00 96.88 217 ALA A N 1
ATOM 1597 C CA . ALA A 1 217 ? 6.117 4.665 -4.701 1.00 96.88 217 ALA A CA 1
ATOM 1598 C C . ALA A 1 217 ? 5.141 4.007 -5.696 1.00 96.88 217 ALA A C 1
ATOM 1600 O O . ALA A 1 217 ? 4.189 4.654 -6.129 1.00 96.88 217 ALA A O 1
ATOM 1601 N N . VAL A 1 218 ? 5.321 2.721 -6.019 1.00 97.25 218 VAL A N 1
ATOM 1602 C CA . VAL A 1 218 ? 4.384 1.969 -6.878 1.00 97.25 218 VAL A CA 1
ATOM 1603 C C . VAL A 1 218 ? 3.007 1.847 -6.229 1.00 97.25 218 VAL A C 1
ATOM 1605 O O . VAL A 1 218 ? 1.991 2.121 -6.866 1.00 97.25 218 VAL A O 1
ATOM 1608 N N . LEU A 1 219 ? 2.959 1.488 -4.946 1.00 97.81 219 LEU A N 1
ATOM 1609 C CA . LEU A 1 219 ? 1.702 1.362 -4.211 1.00 97.81 219 LEU A CA 1
ATOM 1610 C C . LEU A 1 219 ? 1.038 2.725 -3.975 1.00 97.81 219 LEU A C 1
ATOM 1612 O O . LEU A 1 219 ? -0.187 2.808 -4.000 1.00 97.81 219 LEU A O 1
ATOM 1616 N N . ASP A 1 220 ? 1.811 3.802 -3.804 1.00 97.00 220 ASP A N 1
ATOM 1617 C CA . ASP A 1 220 ? 1.265 5.163 -3.814 1.00 97.00 220 ASP A CA 1
ATOM 1618 C C . ASP A 1 220 ? 0.598 5.473 -5.161 1.00 97.00 220 ASP A C 1
ATOM 1620 O O . ASP A 1 220 ? -0.550 5.914 -5.180 1.00 97.00 220 ASP A O 1
ATOM 1624 N N . ALA A 1 221 ? 1.248 5.167 -6.288 1.00 96.06 221 ALA A N 1
ATOM 1625 C CA . ALA A 1 221 ? 0.643 5.342 -7.608 1.00 96.06 221 ALA A CA 1
ATOM 1626 C C . ALA A 1 221 ? -0.672 4.551 -7.743 1.00 96.06 221 ALA A C 1
ATOM 1628 O O . ALA A 1 221 ? -1.681 5.129 -8.141 1.00 96.06 221 ALA A O 1
ATOM 1629 N N . LEU A 1 222 ? -0.705 3.280 -7.321 1.00 96.00 222 LEU A N 1
ATOM 1630 C CA . LEU A 1 222 ? -1.921 2.452 -7.302 1.00 96.00 222 LEU A CA 1
ATOM 1631 C C . LEU A 1 222 ? -3.040 3.094 -6.468 1.00 96.00 222 LEU A C 1
ATOM 1633 O O . LEU A 1 222 ? -4.174 3.249 -6.926 1.00 96.00 222 LEU A O 1
ATOM 1637 N N . ASN A 1 223 ? -2.720 3.520 -5.247 1.00 96.69 223 ASN A N 1
ATOM 1638 C CA . ASN A 1 223 ? -3.679 4.122 -4.318 1.00 96.69 223 ASN A CA 1
ATOM 1639 C C . ASN A 1 223 ? -4.268 5.451 -4.820 1.00 96.69 223 ASN A C 1
ATOM 1641 O O . ASN A 1 223 ? -5.305 5.881 -4.309 1.00 96.69 223 ASN A O 1
ATOM 1645 N N . ASN A 1 224 ? -3.614 6.099 -5.788 1.00 94.88 224 ASN A N 1
ATOM 1646 C CA . ASN A 1 224 ? -4.053 7.343 -6.419 1.00 94.88 224 ASN A CA 1
ATOM 1647 C C . ASN A 1 224 ? -4.600 7.151 -7.851 1.00 94.88 224 ASN A C 1
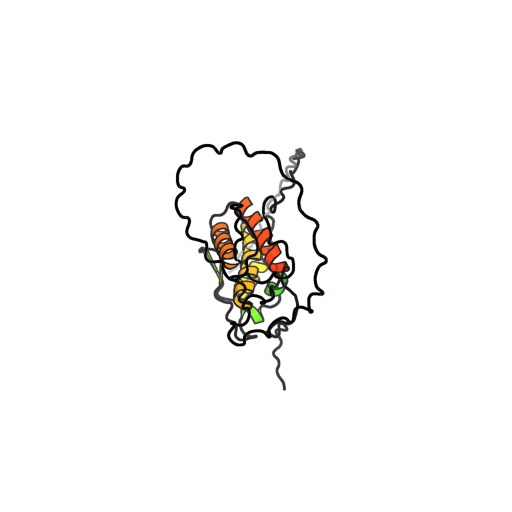ATOM 1649 O O . ASN A 1 224 ? -5.072 8.126 -8.431 1.00 94.88 224 ASN A O 1
ATOM 1653 N N . ALA A 1 225 ? -4.534 5.944 -8.426 1.00 92.75 225 ALA A N 1
ATOM 1654 C CA . ALA A 1 225 ? -4.884 5.693 -9.828 1.00 92.75 225 ALA A CA 1
ATOM 1655 C C . ALA A 1 225 ? -6.387 5.523 -10.093 1.00 92.75 225 ALA A C 1
ATOM 1657 O O . ALA A 1 225 ? -6.827 5.707 -11.223 1.00 92.75 225 ALA A O 1
ATOM 1658 N N . GLY A 1 226 ? -7.161 5.125 -9.085 1.00 87.25 226 GLY A N 1
ATOM 1659 C CA . GLY A 1 226 ? -8.557 4.757 -9.263 1.00 87.25 226 GLY A CA 1
ATOM 1660 C C . GLY A 1 226 ? -9.519 5.936 -9.195 1.00 87.25 226 GLY A C 1
ATOM 1661 O O . GLY A 1 226 ? -9.247 6.969 -8.575 1.00 87.25 226 GLY A O 1
ATOM 1662 N N . ASP A 1 227 ? -10.693 5.745 -9.787 1.00 78.12 227 ASP A N 1
ATOM 1663 C CA . ASP A 1 227 ? -11.696 6.797 -9.876 1.00 78.12 227 ASP A CA 1
ATOM 1664 C C . ASP A 1 227 ? -12.354 7.072 -8.516 1.00 78.12 227 ASP A C 1
ATOM 1666 O O . ASP A 1 227 ? -12.818 6.181 -7.793 1.00 78.12 227 ASP A O 1
ATOM 1670 N N . GLY A 1 228 ? -12.439 8.358 -8.165 1.00 68.31 228 GLY A N 1
ATOM 1671 C CA . GLY A 1 228 ? -13.142 8.847 -6.972 1.00 68.31 228 GLY A CA 1
ATOM 1672 C C . GLY A 1 228 ? -14.672 8.734 -7.049 1.00 68.31 228 GLY A C 1
ATOM 1673 O O . GLY A 1 228 ? -15.351 9.158 -6.112 1.00 68.31 228 GLY A O 1
ATOM 1674 N N . GLU A 1 229 ? -15.198 8.187 -8.149 1.00 69.25 229 GLU A N 1
ATOM 1675 C CA . GLU A 1 229 ? -16.616 7.943 -8.440 1.00 69.25 229 GLU A CA 1
ATOM 1676 C C . GLU A 1 229 ? -17.301 7.049 -7.381 1.00 69.25 229 GLU A C 1
ATOM 1678 O O . GLU A 1 229 ? -16.664 6.527 -6.456 1.00 69.25 229 GLU A O 1
ATOM 1683 N N . SER A 1 230 ? -18.635 6.943 -7.472 1.00 70.50 230 SER A N 1
ATOM 1684 C CA . SER A 1 230 ? -19.524 6.505 -6.385 1.00 70.50 230 SER A CA 1
ATOM 1685 C C . SER A 1 230 ? -19.048 5.240 -5.668 1.00 70.50 230 SER A C 1
ATOM 1687 O O . SER A 1 230 ? -18.908 4.176 -6.268 1.00 70.50 230 SER A O 1
ATOM 1689 N N . LEU A 1 231 ? -18.859 5.345 -4.353 1.00 79.19 231 LEU A N 1
ATOM 1690 C CA . LEU A 1 231 ? -18.568 4.188 -3.518 1.00 79.19 231 LEU A CA 1
ATOM 1691 C C . LEU A 1 231 ? -19.787 3.254 -3.463 1.00 79.19 231 LEU A C 1
ATOM 1693 O O . LEU A 1 231 ? -20.911 3.742 -3.313 1.00 79.19 231 LEU A O 1
ATOM 1697 N N . PRO A 1 232 ? -19.583 1.923 -3.451 1.00 72.81 232 PRO A N 1
ATOM 1698 C CA . PRO A 1 232 ? -20.665 0.964 -3.210 1.00 72.81 232 PRO A CA 1
ATOM 1699 C C . PRO A 1 232 ? -21.216 1.045 -1.772 1.00 72.81 232 PRO A C 1
ATOM 1701 O O . PRO A 1 232 ? -22.153 0.338 -1.410 1.00 72.81 232 PRO A O 1
ATOM 1704 N N . PHE A 1 233 ? -20.638 1.909 -0.934 1.00 77.38 233 PHE A N 1
ATOM 1705 C CA . PHE A 1 233 ? -21.034 2.164 0.441 1.00 77.38 233 PHE A CA 1
ATOM 1706 C C . PHE A 1 233 ? -20.969 3.664 0.757 1.00 77.38 233 PHE A C 1
ATOM 1708 O O . PHE A 1 233 ? -20.210 4.412 0.150 1.00 77.38 233 PHE A O 1
ATOM 1715 N N . ASN A 1 234 ? -21.747 4.124 1.740 1.00 79.81 234 ASN A N 1
ATOM 1716 C CA . ASN A 1 234 ? -21.719 5.526 2.158 1.00 79.81 234 ASN A CA 1
ATOM 1717 C C . ASN A 1 234 ? -20.485 5.806 3.042 1.00 79.81 234 ASN A C 1
ATOM 1719 O O . ASN A 1 234 ? -20.477 5.390 4.202 1.00 79.81 234 ASN A O 1
ATOM 1723 N N . PRO A 1 235 ? -19.474 6.557 2.574 1.00 78.62 235 PRO A N 1
ATOM 1724 C CA . PRO A 1 235 ? -18.279 6.815 3.369 1.00 78.62 235 PRO A CA 1
ATOM 1725 C C . PRO A 1 235 ? -18.551 7.712 4.578 1.00 78.62 235 PRO A C 1
ATOM 1727 O O . PRO A 1 235 ? -17.720 7.771 5.468 1.00 78.62 235 PRO A O 1
ATOM 1730 N N . ALA A 1 236 ? -19.683 8.418 4.651 1.00 79.50 236 ALA A N 1
ATOM 1731 C CA . ALA A 1 236 ? -19.875 9.519 5.593 1.00 79.50 236 ALA A CA 1
ATOM 1732 C C . ALA A 1 236 ? -19.837 9.134 7.085 1.00 79.50 236 ALA A C 1
ATOM 1734 O O . ALA A 1 236 ? -19.933 10.030 7.920 1.00 79.50 236 ALA A O 1
ATOM 1735 N N . CYS A 1 237 ? -19.718 7.849 7.446 1.00 73.38 237 CYS A N 1
ATOM 1736 C CA . CYS A 1 237 ? -19.618 7.331 8.820 1.00 73.38 237 CYS A CA 1
ATOM 1737 C C . CYS A 1 237 ? -20.751 7.727 9.789 1.00 73.38 237 CYS A C 1
ATOM 1739 O O . CYS A 1 237 ? -20.811 7.220 10.907 1.00 73.38 237 CYS A O 1
ATOM 1741 N N . GLY A 1 238 ? -21.672 8.595 9.377 1.00 57.69 238 GLY A N 1
ATOM 1742 C CA . GLY A 1 238 ? -22.918 8.909 10.046 1.00 57.69 238 GLY A CA 1
ATOM 1743 C C . GLY A 1 238 ? -23.986 7.997 9.479 1.00 57.69 238 GLY A C 1
ATOM 1744 O O . GLY A 1 238 ? -24.344 8.125 8.308 1.00 57.69 238 GLY A O 1
ATOM 1745 N N . GLY A 1 239 ? -24.452 7.047 10.289 1.00 52.84 239 GLY A N 1
ATOM 1746 C CA . GLY A 1 239 ? -25.491 6.107 9.893 1.00 52.84 239 GLY A CA 1
ATOM 1747 C C . GLY A 1 239 ? -26.648 6.819 9.197 1.00 52.84 239 GLY A C 1
ATOM 1748 O O . GLY A 1 239 ? -27.112 7.864 9.656 1.00 52.84 239 GLY A O 1
ATOM 1749 N N . GLN A 1 240 ? -27.146 6.239 8.106 1.00 44.69 240 GLN A N 1
ATOM 1750 C CA . GLN A 1 240 ? -28.482 6.583 7.638 1.00 44.69 240 GLN A CA 1
ATOM 1751 C C . GLN A 1 240 ? -29.495 5.991 8.619 1.00 44.69 240 GLN A C 1
ATOM 1753 O O . GLN A 1 240 ? -30.117 4.961 8.384 1.00 44.69 240 GLN A O 1
ATOM 1758 N N . GLY A 1 241 ? -29.642 6.652 9.764 1.00 49.31 241 GLY A N 1
ATOM 1759 C CA . GLY A 1 241 ? -30.891 6.618 10.493 1.00 49.31 241 GLY A CA 1
ATOM 1760 C C . GLY A 1 241 ? -31.916 7.422 9.701 1.00 49.31 241 GLY A C 1
ATOM 1761 O O . GLY A 1 241 ? -32.002 8.632 9.882 1.00 49.31 241 GLY A O 1
ATOM 1762 N N . GLY A 1 242 ? -32.677 6.743 8.842 1.00 46.59 242 GLY A N 1
ATOM 1763 C CA . GLY A 1 242 ? -33.975 7.220 8.364 1.00 46.59 242 GLY A CA 1
ATOM 1764 C C . GLY A 1 242 ? -34.113 7.349 6.850 1.00 46.59 242 GLY A C 1
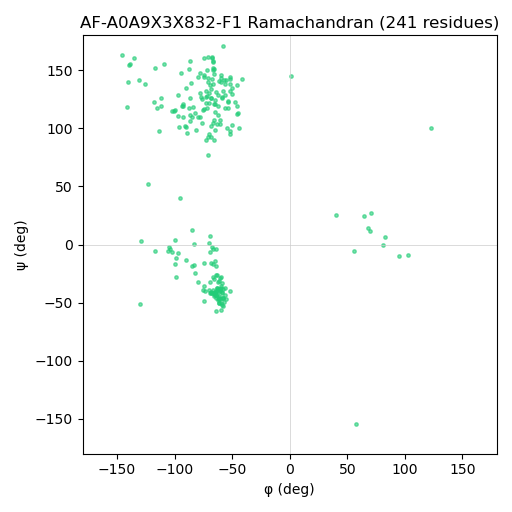ATOM 1765 O O . GLY A 1 242 ? -33.756 8.382 6.293 1.00 46.59 242 GLY A O 1
ATOM 1766 N N . THR A 1 243 ? -34.749 6.352 6.233 1.00 40.97 243 THR A N 1
ATOM 1767 C CA . THR A 1 243 ? -36.162 6.456 5.814 1.00 40.97 243 THR A CA 1
ATOM 1768 C C . THR A 1 24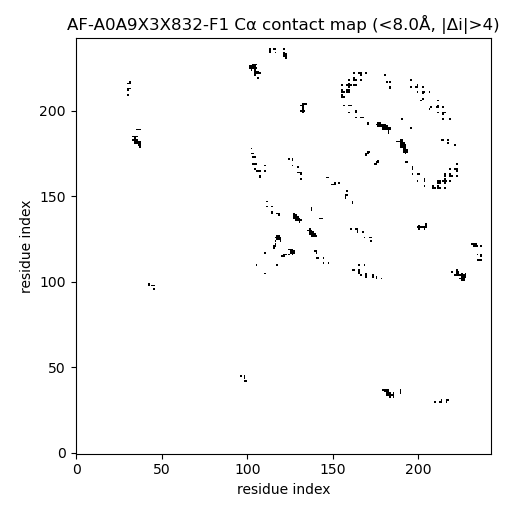3 ? -36.840 5.108 5.975 1.00 40.97 243 THR A C 1
ATOM 1770 O O . THR A 1 243 ? -36.256 4.125 5.471 1.00 40.97 243 THR A O 1
#